Protein AF-A0A7J2PLV9-F1 (afdb_monomer)

Mean predicted aligned error: 4.88 Å

Structure (mmCIF, N/CA/C/O backbone):
data_AF-A0A7J2PLV9-F1
#
_entry.id   AF-A0A7J2PLV9-F1
#
loop_
_atom_site.group_PDB
_atom_site.id
_atom_site.type_symbol
_atom_site.label_atom_id
_atom_site.label_alt_id
_atom_site.label_comp_id
_atom_site.label_asym_id
_atom_site.label_entity_id
_atom_site.label_seq_id
_atom_site.pdbx_PDB_ins_code
_atom_site.Cartn_x
_atom_site.Cartn_y
_atom_site.Cartn_z
_atom_site.occupancy
_atom_site.B_iso_or_equiv
_atom_site.auth_seq_id
_atom_site.auth_comp_id
_atom_site.auth_asym_id
_atom_site.auth_atom_id
_atom_site.pdbx_PDB_model_num
ATOM 1 N N . TYR A 1 1 ? -9.680 14.054 6.325 1.00 92.06 1 TYR A N 1
ATOM 2 C CA . TYR A 1 1 ? -8.661 13.256 5.627 1.00 92.06 1 TYR A CA 1
ATOM 3 C C . TYR A 1 1 ? -7.397 13.275 6.456 1.00 92.06 1 TYR A C 1
ATOM 5 O O . TYR A 1 1 ? -7.116 14.303 7.064 1.00 92.06 1 TYR A O 1
AT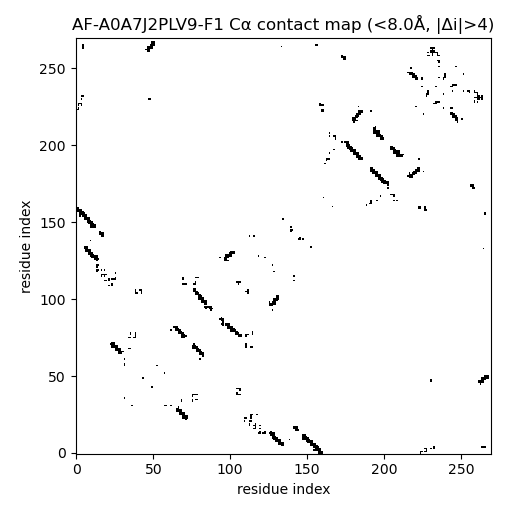OM 13 N N . LYS A 1 2 ? -6.666 12.166 6.496 1.00 95.19 2 LYS A N 1
ATOM 14 C CA . LYS A 1 2 ? -5.377 12.037 7.177 1.00 95.19 2 LYS A CA 1
ATOM 15 C C . LYS A 1 2 ? -4.451 11.169 6.331 1.00 95.19 2 LYS A C 1
ATOM 17 O O . LYS A 1 2 ? -4.942 10.297 5.622 1.00 95.19 2 LYS A O 1
ATOM 22 N N . LEU A 1 3 ? -3.148 11.428 6.397 1.00 94.56 3 LEU A N 1
ATOM 23 C CA . LEU A 1 3 ? -2.123 10.619 5.736 1.00 94.56 3 LEU A CA 1
ATOM 24 C C . LEU A 1 3 ? -2.175 9.180 6.243 1.00 94.56 3 LEU A C 1
ATOM 26 O O . LEU A 1 3 ? -2.115 8.982 7.455 1.00 94.56 3 LEU A O 1
ATOM 30 N N . VAL A 1 4 ? -2.281 8.213 5.334 1.00 93.31 4 VAL A N 1
ATOM 31 C CA . VAL A 1 4 ? -2.282 6.779 5.671 1.00 93.31 4 VAL A CA 1
ATOM 32 C C . VAL A 1 4 ? -1.294 5.957 4.853 1.00 93.31 4 VAL A C 1
ATOM 34 O O . VAL A 1 4 ? -1.138 4.772 5.125 1.00 93.31 4 VAL A O 1
ATOM 37 N N . ASP A 1 5 ? -0.639 6.565 3.866 1.00 92.81 5 ASP A N 1
ATOM 38 C CA . ASP A 1 5 ? 0.369 5.890 3.064 1.00 92.81 5 ASP A CA 1
ATOM 39 C C . ASP A 1 5 ? 1.366 6.877 2.466 1.00 92.81 5 ASP A C 1
ATOM 41 O O . ASP A 1 5 ? 1.016 7.991 2.058 1.00 92.81 5 ASP A O 1
ATOM 45 N N . GLU A 1 6 ? 2.608 6.431 2.389 1.00 93.25 6 GLU A N 1
ATOM 46 C CA . GLU A 1 6 ? 3.743 7.169 1.864 1.00 93.25 6 GLU A CA 1
ATOM 47 C C . GLU A 1 6 ? 4.492 6.275 0.880 1.00 93.25 6 GLU A C 1
ATOM 49 O O . GLU A 1 6 ? 4.648 5.073 1.084 1.00 93.25 6 GLU A O 1
ATOM 54 N N . ALA A 1 7 ? 5.007 6.885 -0.177 1.00 93.12 7 ALA A N 1
ATOM 55 C CA . ALA A 1 7 ? 5.759 6.187 -1.206 1.00 93.12 7 ALA A CA 1
ATOM 56 C C . ALA A 1 7 ? 7.097 6.882 -1.450 1.00 93.12 7 ALA A C 1
ATOM 58 O O . ALA A 1 7 ? 7.345 7.994 -0.979 1.00 93.12 7 ALA A O 1
ATOM 59 N N . VAL A 1 8 ? 7.982 6.228 -2.194 1.00 94.69 8 VAL A N 1
ATOM 60 C CA . VAL A 1 8 ? 9.275 6.790 -2.580 1.00 94.69 8 VAL A CA 1
ATOM 61 C C . VAL A 1 8 ? 9.299 7.005 -4.079 1.00 94.69 8 VAL A C 1
ATOM 63 O O . VAL A 1 8 ? 9.244 6.064 -4.870 1.00 94.69 8 VAL A O 1
ATOM 66 N N . LEU A 1 9 ? 9.434 8.267 -4.467 1.00 94.75 9 LEU A N 1
ATOM 67 C CA . LEU A 1 9 ? 9.783 8.646 -5.823 1.00 94.75 9 LEU A CA 1
ATOM 68 C C . LEU A 1 9 ? 11.283 8.428 -6.025 1.00 94.75 9 LEU A C 1
ATOM 70 O O . LEU A 1 9 ? 12.099 9.046 -5.332 1.00 94.75 9 LEU A O 1
ATOM 74 N N . TYR A 1 10 ? 11.634 7.624 -7.022 1.00 96.44 10 TYR A N 1
ATOM 75 C CA . TYR A 1 10 ? 12.998 7.489 -7.519 1.00 96.44 10 TYR A CA 1
ATOM 76 C C . TYR A 1 10 ? 13.130 8.119 -8.905 1.00 96.44 10 TYR A C 1
ATOM 78 O O . TYR A 1 10 ? 12.250 7.957 -9.747 1.00 96.44 10 TYR A O 1
ATOM 86 N N . GLN A 1 11 ? 14.259 8.782 -9.153 1.00 96.25 11 GLN A N 1
ATOM 87 C CA . GLN A 1 11 ? 14.760 9.102 -10.489 1.00 96.25 11 GLN A CA 1
ATOM 88 C C . GLN A 1 11 ? 16.248 8.749 -10.553 1.00 96.25 11 GLN A C 1
ATOM 90 O O . GLN A 1 11 ? 17.031 9.236 -9.737 1.00 96.25 11 GLN A O 1
ATOM 95 N N . PHE A 1 12 ? 16.652 7.918 -11.509 1.00 97.00 12 PHE A N 1
ATOM 96 C CA . PHE A 1 12 ? 18.027 7.419 -11.626 1.00 97.00 12 PHE A CA 1
ATOM 97 C C . PHE A 1 12 ? 18.433 7.216 -13.086 1.00 97.00 12 PHE A C 1
ATOM 99 O O . PHE A 1 12 ? 17.576 7.148 -13.969 1.00 97.00 12 PHE A O 1
ATOM 106 N N . GLU A 1 13 ? 19.740 7.162 -13.354 1.00 97.44 13 GLU A N 1
ATOM 107 C CA . GLU A 1 13 ? 20.248 6.920 -14.705 1.00 97.44 13 GLU A CA 1
ATOM 108 C C . GLU A 1 13 ? 20.039 5.464 -15.114 1.00 97.44 13 GLU A C 1
ATOM 110 O O . GLU A 1 13 ? 20.304 4.533 -14.355 1.00 97.44 13 GLU A O 1
ATOM 115 N N . ILE A 1 14 ? 19.588 5.251 -16.349 1.00 97.25 14 ILE A N 1
ATOM 116 C CA . ILE A 1 14 ? 19.335 3.904 -16.869 1.00 97.25 14 ILE A CA 1
ATOM 117 C C . ILE A 1 14 ? 20.631 3.089 -16.897 1.00 97.25 14 ILE A C 1
ATOM 119 O O . ILE A 1 14 ? 20.627 1.902 -16.576 1.00 97.25 14 ILE A O 1
ATOM 123 N N . SER A 1 15 ? 21.757 3.725 -17.226 1.00 97.12 15 SER A N 1
ATOM 124 C CA . SER A 1 15 ? 23.087 3.107 -17.249 1.00 97.12 15 SER A CA 1
ATOM 125 C C . SER A 1 15 ? 23.544 2.558 -15.896 1.00 97.12 15 SER A C 1
ATOM 127 O O . SER A 1 15 ? 24.397 1.659 -15.875 1.00 97.12 15 SER A O 1
ATOM 129 N N . ASP A 1 16 ? 22.972 3.050 -14.795 1.00 97.75 16 ASP A N 1
ATOM 130 C CA . ASP A 1 16 ? 23.308 2.611 -13.444 1.00 97.75 16 ASP A CA 1
ATOM 131 C C . ASP A 1 16 ? 22.626 1.304 -13.056 1.00 97.75 16 ASP A C 1
ATOM 133 O O . ASP A 1 16 ? 23.053 0.683 -12.089 1.00 97.75 16 ASP A O 1
ATOM 137 N N . ILE A 1 17 ? 21.630 0.823 -13.801 1.00 98.00 17 ILE A N 1
ATOM 138 C CA . ILE A 1 17 ? 21.001 -0.468 -13.504 1.00 98.00 17 ILE A CA 1
ATOM 139 C C . ILE A 1 17 ? 22.047 -1.595 -13.574 1.00 98.00 17 ILE A C 1
ATOM 141 O O . ILE A 1 17 ? 22.803 -1.727 -14.546 1.00 98.00 17 ILE A O 1
ATOM 145 N N . ILE A 1 18 ? 22.085 -2.436 -12.537 1.00 97.56 18 ILE A N 1
ATOM 146 C CA . ILE A 1 18 ? 22.902 -3.651 -12.507 1.00 97.56 18 ILE A CA 1
ATOM 147 C C . ILE A 1 18 ? 22.201 -4.718 -13.345 1.00 97.56 18 ILE A C 1
ATOM 149 O O . ILE A 1 18 ? 21.191 -5.283 -12.929 1.00 97.56 18 ILE A O 1
ATOM 153 N N . CYS A 1 19 ? 22.766 -5.033 -14.509 1.00 96.31 19 CYS A N 1
ATOM 154 C CA . CYS A 1 19 ? 22.299 -6.150 -15.321 1.00 96.31 19 CYS A CA 1
ATOM 155 C C . CYS A 1 19 ? 22.831 -7.481 -14.794 1.00 96.31 19 CYS A C 1
ATOM 157 O O . CYS A 1 19 ? 24.032 -7.636 -14.568 1.00 96.31 19 CYS A O 1
ATOM 159 N N . LYS A 1 20 ? 21.943 -8.466 -14.656 1.00 95.81 20 LYS A N 1
ATOM 160 C CA . LYS A 1 20 ? 22.290 -9.851 -14.303 1.00 95.81 20 LYS A CA 1
ATOM 161 C C . LYS A 1 20 ? 21.627 -10.796 -15.293 1.00 95.81 20 LYS A C 1
ATOM 163 O O . LYS A 1 20 ? 20.537 -10.503 -15.772 1.00 95.81 20 LYS A O 1
ATOM 168 N N . LYS A 1 21 ? 22.256 -11.929 -15.608 1.00 95.06 21 LYS A N 1
ATOM 169 C CA . LYS A 1 21 ? 21.651 -12.921 -16.507 1.00 95.06 21 LYS A CA 1
ATOM 170 C C . LYS A 1 21 ? 20.348 -13.445 -15.897 1.00 95.06 21 LYS A C 1
ATOM 172 O O . LYS A 1 21 ? 20.340 -13.867 -14.744 1.00 95.06 21 LYS A O 1
ATOM 177 N N . THR A 1 22 ? 19.281 -13.450 -16.684 1.00 96.75 22 THR A N 1
ATOM 178 C CA . THR A 1 22 ? 18.001 -14.068 -16.332 1.00 96.75 22 THR A CA 1
ATOM 179 C C . THR A 1 22 ? 17.583 -15.024 -17.447 1.00 96.75 22 THR A C 1
ATOM 181 O O . THR A 1 22 ? 18.030 -14.897 -18.587 1.00 96.75 22 THR A O 1
ATOM 184 N N . ASN A 1 23 ? 16.788 -16.033 -17.107 1.00 96.81 23 ASN A N 1
ATOM 185 C CA . ASN A 1 23 ? 16.179 -16.976 -18.051 1.00 96.81 23 ASN A CA 1
ATOM 186 C C . ASN A 1 23 ? 14.746 -16.573 -18.443 1.00 96.81 23 ASN A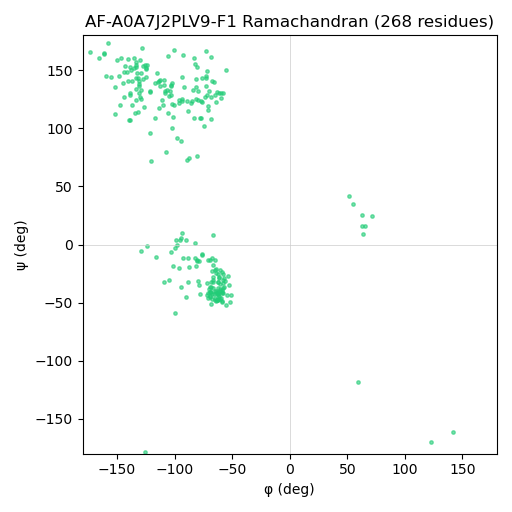 C 1
ATOM 188 O O . ASN A 1 23 ? 14.075 -17.318 -19.150 1.00 96.81 23 ASN A O 1
ATOM 192 N N . TYR A 1 24 ? 14.273 -15.424 -17.961 1.00 98.38 24 TYR A N 1
ATOM 193 C CA . TYR A 1 24 ? 12.938 -14.901 -18.233 1.00 98.38 24 TYR A CA 1
ATOM 194 C C . TYR A 1 24 ? 13.000 -13.970 -19.443 1.00 98.38 24 TYR A C 1
ATOM 196 O O . TYR A 1 24 ? 14.073 -13.483 -19.810 1.00 98.38 24 TYR A O 1
ATOM 204 N N . HIS A 1 25 ? 11.850 -13.677 -20.040 1.00 98.00 25 HIS A N 1
ATOM 205 C CA . HIS A 1 25 ? 11.769 -12.772 -21.182 1.00 98.00 25 HIS A CA 1
ATOM 206 C C . HIS A 1 25 ? 10.641 -11.752 -21.026 1.00 98.00 25 HIS A C 1
ATOM 208 O O . HIS A 1 25 ? 9.689 -11.967 -20.280 1.00 98.00 25 HIS A O 1
ATOM 214 N N . MET A 1 26 ? 10.766 -10.622 -21.726 1.00 98.50 26 MET A N 1
ATOM 215 C CA . MET A 1 26 ? 9.740 -9.581 -21.764 1.00 98.50 26 MET A CA 1
ATOM 216 C C . MET A 1 26 ? 8.952 -9.663 -23.066 1.00 98.50 26 MET A C 1
ATOM 218 O O . MET A 1 26 ? 9.537 -9.829 -24.136 1.00 98.50 26 MET A O 1
ATOM 222 N N . LYS A 1 27 ? 7.636 -9.481 -22.982 1.00 98.31 27 LYS A N 1
ATOM 223 C CA . LYS A 1 27 ? 6.738 -9.420 -24.137 1.00 98.31 27 LYS A CA 1
ATOM 224 C C . LYS A 1 27 ? 5.832 -8.201 -24.032 1.00 98.31 27 LYS A C 1
ATOM 226 O O . LYS A 1 27 ? 5.208 -7.981 -22.995 1.00 98.31 27 LYS A O 1
ATOM 231 N N . GLU A 1 28 ? 5.759 -7.420 -25.104 1.00 97.56 28 GLU A N 1
ATOM 232 C CA . GLU A 1 28 ? 4.813 -6.308 -25.210 1.00 97.56 28 GLU A CA 1
ATOM 233 C C . GLU A 1 28 ? 3.385 -6.822 -25.417 1.00 97.56 28 GLU A C 1
ATOM 235 O O . GLU A 1 28 ? 3.163 -7.811 -26.121 1.00 97.56 28 GLU A O 1
ATOM 240 N N . VAL A 1 29 ? 2.411 -6.134 -24.821 1.00 95.94 29 VAL A N 1
ATOM 241 C CA . VAL A 1 29 ? 0.985 -6.377 -25.060 1.00 95.94 29 VAL A CA 1
ATOM 242 C C . VAL A 1 29 ? 0.251 -5.073 -25.360 1.00 95.94 29 VAL A C 1
ATOM 244 O O . VAL A 1 29 ? 0.453 -4.053 -24.701 1.00 95.94 29 VAL A O 1
ATOM 247 N N . GLU A 1 30 ? -0.657 -5.112 -26.337 1.00 91.19 30 GLU A N 1
ATOM 248 C CA . GLU A 1 30 ? -1.421 -3.928 -26.761 1.00 91.19 30 GLU A CA 1
ATOM 249 C C . GLU A 1 30 ? -2.484 -3.508 -25.734 1.00 91.19 30 GLU A C 1
ATOM 251 O O . GLU A 1 30 ? -2.786 -2.325 -25.559 1.00 91.19 30 GLU A O 1
ATOM 256 N N . ARG A 1 31 ? -3.066 -4.489 -25.036 1.00 90.56 31 ARG A N 1
ATOM 257 C CA . ARG A 1 31 ? -4.176 -4.307 -24.094 1.00 90.56 31 ARG A CA 1
ATOM 258 C C . ARG A 1 31 ? -3.946 -5.094 -22.813 1.00 90.56 31 ARG A C 1
ATOM 260 O O . ARG A 1 31 ? -3.186 -6.056 -22.798 1.00 90.56 31 ARG A O 1
ATOM 267 N N . ILE A 1 32 ? -4.658 -4.701 -21.761 1.00 89.50 32 ILE A N 1
ATOM 268 C CA . ILE A 1 32 ? -4.717 -5.488 -20.528 1.00 89.50 32 ILE A CA 1
ATOM 269 C C . ILE A 1 32 ? -5.409 -6.808 -20.811 1.00 89.50 32 ILE A C 1
ATOM 271 O O . ILE A 1 32 ? -6.487 -6.838 -21.406 1.00 89.50 32 ILE A O 1
ATOM 275 N N . ASN A 1 33 ? -4.745 -7.879 -20.402 1.00 93.50 33 ASN A N 1
ATOM 276 C CA . ASN A 1 33 ? -5.173 -9.256 -20.540 1.00 93.50 33 ASN A CA 1
ATOM 277 C C . ASN A 1 33 ? -5.153 -9.943 -19.166 1.00 93.50 33 ASN A C 1
ATOM 279 O O . ASN A 1 33 ? -4.840 -9.318 -18.146 1.00 93.50 33 ASN A O 1
ATOM 283 N N . ASP A 1 34 ? -5.501 -11.224 -19.152 1.00 95.81 34 ASP A N 1
ATOM 284 C CA . ASP A 1 34 ? -5.610 -11.999 -17.919 1.00 95.81 34 ASP A CA 1
ATOM 285 C C . ASP A 1 34 ? -4.258 -12.201 -17.227 1.00 95.81 34 ASP A C 1
ATOM 287 O O . ASP A 1 34 ? -4.211 -12.231 -16.004 1.00 95.81 34 ASP A O 1
ATOM 291 N N . ASP A 1 35 ? -3.149 -12.212 -17.970 1.00 97.44 35 ASP A N 1
ATOM 292 C CA . ASP A 1 35 ? -1.803 -12.343 -17.402 1.00 97.44 35 ASP A CA 1
ATOM 293 C C . ASP A 1 35 ? -1.447 -11.171 -16.476 1.00 97.44 35 ASP A C 1
ATOM 295 O O . ASP A 1 35 ? -0.999 -11.381 -15.349 1.00 97.44 35 ASP A O 1
ATOM 299 N N . ILE A 1 36 ? -1.698 -9.925 -16.906 1.00 95.81 36 ILE A N 1
ATOM 300 C CA . ILE A 1 36 ? -1.481 -8.737 -16.058 1.00 95.81 36 ILE A CA 1
ATOM 301 C C . ILE A 1 36 ? -2.382 -8.789 -14.823 1.00 95.81 36 ILE A C 1
ATOM 303 O O . ILE A 1 36 ? -1.930 -8.484 -13.720 1.00 95.81 36 ILE A O 1
ATOM 307 N N . ARG A 1 37 ? -3.651 -9.178 -14.996 1.00 95.19 37 ARG A N 1
ATOM 308 C CA . ARG A 1 37 ? -4.615 -9.269 -13.889 1.00 95.19 37 ARG A CA 1
ATOM 309 C C . ARG A 1 37 ? -4.199 -10.323 -12.873 1.00 95.19 37 ARG A C 1
ATOM 311 O O . ARG A 1 37 ? -4.273 -10.063 -11.678 1.00 95.19 37 ARG A O 1
ATOM 318 N N . ASN A 1 38 ? -3.725 -11.470 -13.350 1.00 96.00 38 ASN A N 1
ATOM 319 C CA . ASN A 1 38 ? -3.255 -12.565 -12.518 1.00 96.00 38 ASN A CA 1
ATOM 320 C C . ASN A 1 38 ? -2.014 -12.157 -11.714 1.00 96.00 38 ASN A C 1
ATOM 322 O O . ASN A 1 38 ? -1.978 -12.341 -10.499 1.00 96.00 38 ASN A O 1
ATOM 326 N N . VAL A 1 39 ? -1.032 -11.517 -12.361 1.00 97.19 39 VAL A N 1
ATOM 327 C CA . VAL A 1 39 ? 0.147 -10.984 -11.663 1.00 97.19 39 VAL A CA 1
ATOM 328 C C . VAL A 1 39 ? -0.252 -9.921 -10.644 1.00 97.19 39 VAL A C 1
ATOM 330 O O . VAL A 1 39 ? 0.240 -9.962 -9.523 1.00 97.19 39 VAL A O 1
ATOM 333 N N . TYR A 1 40 ? -1.144 -8.988 -10.993 1.00 95.12 40 TYR A N 1
ATOM 334 C CA . TYR A 1 40 ? -1.628 -7.978 -10.050 1.00 95.12 40 TYR A CA 1
ATOM 335 C C . TYR A 1 40 ? -2.292 -8.626 -8.837 1.00 95.12 40 TYR A C 1
ATOM 337 O O . TYR A 1 40 ? -1.933 -8.303 -7.710 1.00 95.12 40 TYR A O 1
ATOM 345 N N . GLN A 1 41 ? -3.210 -9.571 -9.049 1.00 94.25 41 GLN A N 1
ATOM 346 C CA . GLN A 1 41 ? -3.905 -10.260 -7.966 1.00 94.25 41 GLN A CA 1
ATOM 347 C C . GLN A 1 41 ? -2.924 -10.981 -7.033 1.00 94.25 41 GLN A C 1
ATOM 349 O O . GLN A 1 41 ? -2.995 -10.792 -5.825 1.00 94.25 41 GLN A O 1
ATOM 354 N N . GLN A 1 42 ? -1.977 -11.748 -7.579 1.00 95.75 42 GLN A N 1
ATOM 355 C CA . GLN A 1 42 ? -0.985 -12.467 -6.773 1.00 95.75 42 GLN A CA 1
ATOM 356 C C . GLN A 1 42 ? -0.011 -11.519 -6.057 1.00 95.75 42 GLN A C 1
ATOM 358 O O . GLN A 1 42 ? 0.280 -11.696 -4.878 1.00 95.75 42 GLN A O 1
ATOM 363 N N . ALA A 1 43 ? 0.474 -10.478 -6.739 1.00 93.81 43 ALA A N 1
ATOM 364 C CA . ALA A 1 43 ? 1.398 -9.507 -6.154 1.00 93.81 43 ALA A CA 1
ATOM 365 C C . ALA A 1 43 ? 0.743 -8.655 -5.056 1.00 93.81 43 ALA A C 1
ATOM 367 O O . ALA A 1 43 ? 1.446 -8.106 -4.210 1.00 93.81 43 ALA A O 1
ATOM 368 N N . THR A 1 44 ? -0.588 -8.531 -5.074 1.00 92.19 44 THR A N 1
ATOM 369 C CA . THR A 1 44 ? -1.350 -7.710 -4.125 1.00 92.19 44 THR A CA 1
ATOM 370 C C . THR A 1 44 ? -2.057 -8.506 -3.028 1.00 92.19 44 THR A C 1
ATOM 372 O O . THR A 1 44 ? -2.565 -7.906 -2.089 1.00 92.19 44 THR A O 1
ATOM 375 N N . GLU A 1 45 ? -2.040 -9.841 -3.084 1.00 90.56 45 GLU A N 1
ATOM 376 C CA . GLU A 1 45 ? -2.806 -10.719 -2.185 1.00 90.56 45 GLU A CA 1
ATOM 377 C C . GLU A 1 45 ? -2.498 -10.504 -0.694 1.00 90.56 45 GLU A C 1
ATOM 379 O O . GLU A 1 45 ? -3.396 -10.566 0.143 1.00 90.56 45 GLU A O 1
ATOM 384 N N . ASN A 1 46 ? -1.236 -10.214 -0.365 1.00 86.19 46 ASN A N 1
ATOM 385 C CA . ASN A 1 46 ? -0.770 -10.026 1.014 1.00 86.19 46 ASN A CA 1
ATOM 386 C C . ASN A 1 46 ? -0.793 -8.562 1.481 1.00 86.19 46 ASN A C 1
ATOM 388 O O . ASN A 1 46 ? -0.200 -8.239 2.515 1.00 86.19 46 ASN A O 1
ATOM 392 N N . TYR A 1 47 ? -1.397 -7.667 0.699 1.00 88.94 47 TYR A N 1
ATOM 393 C CA . TYR A 1 47 ? -1.546 -6.269 1.070 1.00 88.94 47 TYR A CA 1
ATOM 394 C C . TYR A 1 47 ? -2.967 -5.985 1.542 1.00 88.94 47 TYR A C 1
ATOM 396 O O . TYR A 1 47 ? -3.956 -6.385 0.925 1.00 88.94 47 TYR A O 1
ATOM 404 N N . ASP A 1 48 ? -3.058 -5.228 2.626 1.00 88.12 48 ASP A N 1
ATOM 405 C CA . ASP A 1 48 ? -4.319 -4.688 3.102 1.00 88.12 48 ASP A CA 1
ATOM 406 C C . ASP A 1 48 ? -4.693 -3.434 2.296 1.00 88.12 48 ASP A C 1
ATOM 408 O O . ASP A 1 48 ? -3.831 -2.698 1.809 1.00 88.12 48 ASP A O 1
ATOM 412 N N . TYR A 1 49 ? -5.998 -3.162 2.199 1.00 86.69 49 TYR A N 1
ATOM 413 C CA . TYR A 1 49 ? -6.556 -1.957 1.565 1.00 86.69 49 TYR A CA 1
ATOM 414 C C . TYR A 1 49 ? -6.273 -1.798 0.059 1.00 86.69 49 TYR A C 1
ATOM 416 O O . TYR A 1 49 ? -6.348 -0.690 -0.473 1.00 86.69 49 TYR A O 1
ATOM 424 N N . ILE A 1 50 ? -6.035 -2.906 -0.649 1.00 88.06 50 ILE A N 1
ATOM 425 C CA . ILE A 1 50 ? -5.929 -2.921 -2.114 1.00 88.06 50 ILE A CA 1
ATOM 426 C C . ILE A 1 50 ? -7.295 -2.666 -2.761 1.00 88.06 50 ILE A C 1
ATOM 428 O O . ILE A 1 50 ? -8.304 -3.291 -2.420 1.00 88.06 50 ILE A O 1
ATOM 432 N N . GLY A 1 51 ? -7.322 -1.749 -3.728 1.00 82.44 51 GLY A N 1
ATOM 433 C CA . GLY A 1 51 ? -8.514 -1.431 -4.500 1.00 82.44 51 GLY A CA 1
ATOM 434 C C . GLY A 1 51 ? -8.933 -2.585 -5.412 1.00 82.44 51 GLY A C 1
ATOM 435 O O . GLY A 1 51 ? -8.169 -3.055 -6.251 1.00 82.44 51 GLY A O 1
ATOM 436 N N . LEU A 1 52 ? -10.193 -3.015 -5.318 1.00 84.81 52 LEU A N 1
ATOM 437 C CA . LEU A 1 52 ? -10.763 -3.929 -6.308 1.00 84.81 52 LEU A CA 1
ATOM 438 C C . LEU A 1 52 ? -11.058 -3.163 -7.603 1.00 84.81 52 LEU A C 1
ATOM 440 O O . LEU A 1 52 ? -12.049 -2.437 -7.711 1.00 84.81 52 LEU A O 1
ATOM 444 N N . ARG A 1 53 ? -10.181 -3.326 -8.597 1.00 88.94 53 ARG A N 1
ATOM 445 C CA . ARG A 1 53 ? -10.288 -2.644 -9.891 1.00 88.94 53 ARG A CA 1
ATOM 446 C C . ARG A 1 53 ? -11.443 -3.177 -10.740 1.00 88.94 53 ARG A C 1
ATOM 448 O O . ARG A 1 53 ? -11.440 -4.317 -11.199 1.00 88.94 53 ARG A O 1
ATOM 455 N N . THR A 1 54 ? -12.383 -2.295 -11.051 1.00 89.44 54 THR A N 1
ATOM 456 C CA . THR A 1 54 ? -13.385 -2.450 -12.113 1.00 89.44 54 THR A CA 1
ATOM 457 C C . THR A 1 54 ? -12.745 -2.400 -13.504 1.00 89.44 54 THR A C 1
ATOM 459 O O . THR A 1 54 ? -11.672 -1.826 -13.699 1.00 89.44 54 THR A O 1
ATOM 462 N N . GLU A 1 55 ? -13.450 -2.897 -14.525 1.00 89.31 55 GLU A N 1
ATOM 463 C CA . GLU A 1 55 ? -13.029 -2.773 -15.933 1.00 89.31 55 GLU A CA 1
ATOM 464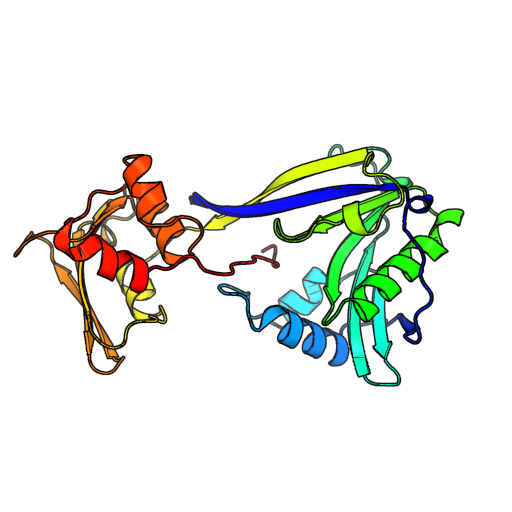 C C . GLU A 1 55 ? -12.729 -1.331 -16.358 1.00 89.31 55 GLU A C 1
ATOM 466 O O . GLU A 1 55 ? -11.841 -1.073 -17.171 1.00 89.31 55 GLU A O 1
ATOM 471 N N . MET A 1 56 ? -13.468 -0.364 -15.815 1.00 87.69 56 MET A N 1
ATOM 472 C CA . MET A 1 56 ? -13.235 1.044 -16.110 1.00 87.69 56 MET A CA 1
ATOM 473 C C . MET A 1 56 ? -11.910 1.531 -15.512 1.00 87.69 56 MET A C 1
ATOM 475 O O . MET A 1 56 ? -11.177 2.249 -16.193 1.00 87.69 56 MET A O 1
ATOM 479 N N . GLN A 1 57 ? -11.575 1.127 -14.284 1.00 87.69 57 GLN A N 1
ATOM 480 C CA . GLN A 1 57 ? -10.279 1.436 -13.669 1.00 87.69 57 GLN A CA 1
ATOM 481 C C . GLN A 1 57 ? -9.139 0.791 -14.474 1.00 87.69 57 GLN A C 1
ATOM 483 O O . GLN A 1 57 ? -8.234 1.504 -14.913 1.00 87.69 57 GLN A O 1
ATOM 488 N N . TRP A 1 58 ? -9.254 -0.493 -14.834 1.00 89.06 58 TRP A N 1
ATOM 489 C CA . TRP A 1 58 ? -8.310 -1.164 -15.743 1.00 89.06 58 TRP A CA 1
ATOM 490 C C . TRP A 1 58 ? -8.177 -0.492 -17.115 1.00 89.06 58 TRP A C 1
ATOM 492 O O . TRP A 1 58 ? -7.132 -0.557 -17.748 1.00 89.06 58 TRP A O 1
ATOM 502 N N . LYS A 1 59 ? -9.204 0.184 -17.629 1.00 86.25 59 LYS A N 1
ATOM 503 C CA . LYS A 1 59 ? -9.061 0.958 -18.873 1.00 86.25 59 LYS A CA 1
ATOM 504 C C . LYS A 1 59 ? -8.358 2.294 -18.634 1.00 86.25 59 LYS A C 1
ATOM 506 O O . LYS A 1 59 ? -7.503 2.685 -19.428 1.00 86.25 59 LYS A O 1
ATOM 511 N N . ARG A 1 60 ? -8.695 3.006 -17.553 1.00 82.75 60 ARG A N 1
ATOM 512 C CA . ARG A 1 60 ? -8.171 4.353 -17.254 1.00 82.75 60 ARG A CA 1
ATOM 513 C C . ARG A 1 60 ? -6.689 4.346 -16.884 1.00 82.75 60 ARG A C 1
ATOM 515 O O . ARG A 1 60 ? -5.949 5.165 -17.426 1.00 82.75 60 ARG A O 1
ATOM 522 N N . HIS A 1 61 ? -6.242 3.416 -16.040 1.00 77.44 61 HIS A N 1
ATOM 523 C CA . HIS A 1 61 ? -4.837 3.340 -15.608 1.00 77.44 61 HIS A CA 1
ATOM 524 C C . HIS A 1 61 ? -3.868 3.079 -16.772 1.00 77.44 61 HIS A C 1
ATOM 526 O O . HIS A 1 61 ? -2.706 3.482 -16.734 1.00 77.44 61 HIS A O 1
ATOM 532 N N . TYR A 1 62 ? -4.357 2.460 -17.848 1.00 81.25 62 TYR A N 1
ATOM 533 C CA . TYR A 1 62 ? -3.515 1.856 -18.873 1.00 81.25 62 TYR A CA 1
ATOM 534 C C . TYR A 1 62 ? -3.659 2.513 -20.243 1.00 81.25 62 TYR A C 1
ATOM 536 O O . TYR A 1 62 ? -2.854 2.244 -21.137 1.00 81.25 62 TYR A O 1
ATOM 544 N N . LYS A 1 63 ? -4.646 3.389 -20.439 1.00 82.75 63 LYS A N 1
ATOM 545 C CA . LYS A 1 63 ? -4.829 4.113 -21.700 1.00 82.75 63 LYS A CA 1
ATOM 546 C C . LYS A 1 63 ? -3.564 4.915 -22.044 1.00 82.75 63 LYS A C 1
ATOM 548 O O . LYS A 1 63 ? -3.064 5.660 -21.210 1.00 82.75 63 LYS A O 1
ATOM 553 N N . ASN A 1 64 ? -3.082 4.781 -23.282 1.00 85.88 64 ASN A N 1
ATOM 554 C CA . ASN A 1 64 ? -1.925 5.501 -23.844 1.00 85.88 64 ASN A CA 1
ATOM 555 C C . ASN A 1 64 ? -0.542 5.204 -23.219 1.00 85.88 64 ASN A C 1
ATOM 557 O O . ASN A 1 64 ? 0.397 5.957 -23.465 1.00 85.88 64 ASN A O 1
ATOM 561 N N . ASN A 1 65 ? -0.395 4.120 -22.453 1.00 92.00 65 ASN A N 1
ATOM 562 C CA . ASN A 1 65 ? 0.915 3.658 -21.963 1.00 92.00 65 ASN A CA 1
ATOM 563 C C . ASN A 1 65 ? 1.438 2.483 -22.815 1.00 92.00 65 ASN A C 1
ATOM 565 O O . ASN A 1 65 ? 0.660 1.852 -23.529 1.00 92.00 65 ASN A O 1
ATOM 569 N N . TYR A 1 66 ? 2.703 2.109 -22.672 1.00 95.31 66 TYR A N 1
ATOM 570 C CA . TYR A 1 66 ? 3.240 0.829 -23.147 1.00 95.31 66 TYR A CA 1
ATOM 571 C C . TYR A 1 66 ? 3.174 -0.196 -22.012 1.00 95.31 66 TYR A C 1
ATOM 573 O O . TYR A 1 66 ? 3.324 0.186 -20.849 1.00 95.31 66 TYR A O 1
ATOM 581 N N . LYS A 1 67 ? 2.902 -1.470 -22.317 1.00 96.38 67 LYS A N 1
ATOM 582 C CA . LYS A 1 67 ? 2.810 -2.536 -21.305 1.00 96.38 67 LYS A CA 1
ATOM 583 C C . LYS A 1 67 ? 3.669 -3.713 -21.711 1.00 96.38 67 LYS A C 1
ATOM 585 O O . LYS A 1 67 ? 3.560 -4.199 -22.833 1.00 96.38 67 LYS A O 1
ATOM 590 N N . PHE A 1 68 ? 4.451 -4.202 -20.764 1.00 98.25 68 PHE A N 1
ATOM 591 C CA . PHE A 1 68 ? 5.308 -5.355 -20.967 1.00 98.25 68 PHE A CA 1
ATOM 592 C C . PHE A 1 68 ? 5.115 -6.332 -19.822 1.00 98.25 68 PHE A C 1
ATOM 594 O O . PHE A 1 68 ? 5.071 -5.927 -18.662 1.00 98.25 68 PHE A O 1
ATOM 601 N N . ILE A 1 69 ? 5.021 -7.611 -20.155 1.00 98.62 69 ILE A N 1
ATOM 602 C CA . ILE A 1 69 ? 4.879 -8.702 -19.194 1.00 98.62 69 ILE A CA 1
ATOM 603 C C . ILE A 1 69 ? 6.185 -9.489 -19.182 1.00 98.62 69 ILE A C 1
ATOM 605 O O . ILE A 1 69 ? 6.778 -9.739 -20.233 1.00 98.62 69 ILE A O 1
ATOM 609 N N . CYS A 1 70 ? 6.630 -9.846 -17.986 1.00 98.75 70 CYS A N 1
ATOM 610 C CA . CYS A 1 70 ? 7.770 -10.701 -17.732 1.00 98.75 70 CYS A CA 1
ATOM 611 C C . CYS A 1 70 ? 7.300 -12.148 -17.580 1.00 98.75 70 CYS A C 1
ATOM 613 O O . CYS A 1 70 ? 6.468 -12.431 -16.717 1.00 98.75 70 CYS A O 1
ATOM 615 N N . TYR A 1 71 ? 7.851 -13.046 -18.394 1.00 98.62 71 TYR A N 1
ATOM 616 C CA . TYR A 1 71 ? 7.496 -14.459 -18.412 1.00 98.62 71 TYR A CA 1
ATOM 617 C C . TYR A 1 71 ? 8.662 -15.365 -18.022 1.00 98.62 71 TYR A C 1
ATOM 619 O O . TYR A 1 71 ? 9.788 -15.196 -18.502 1.00 98.62 71 TYR A O 1
ATOM 627 N N . ASN A 1 72 ? 8.353 -16.382 -17.222 1.00 98.25 72 ASN A N 1
ATOM 628 C CA . ASN A 1 72 ? 9.177 -17.559 -16.981 1.00 98.25 72 ASN A CA 1
ATOM 629 C C . ASN A 1 72 ? 8.620 -18.734 -17.797 1.00 98.25 72 ASN A C 1
ATOM 631 O O . ASN A 1 72 ? 7.608 -19.334 -17.430 1.00 98.25 72 ASN A O 1
ATOM 635 N N . GLY A 1 73 ? 9.229 -19.032 -18.948 1.00 97.12 73 GLY A N 1
ATOM 636 C CA . GLY A 1 73 ? 8.567 -19.879 -19.946 1.00 97.12 73 GLY A CA 1
ATOM 637 C C . GLY A 1 73 ? 7.256 -19.222 -20.384 1.00 97.12 73 GLY A C 1
ATOM 638 O O . GLY A 1 73 ? 7.292 -18.097 -20.864 1.00 97.12 73 GLY A O 1
ATOM 639 N N . ASP A 1 74 ? 6.119 -19.875 -20.152 1.00 96.69 74 ASP A N 1
ATOM 640 C CA . ASP A 1 74 ? 4.789 -19.325 -20.457 1.00 96.69 74 ASP A CA 1
ATOM 641 C C . ASP A 1 74 ? 4.081 -18.703 -19.237 1.00 96.69 74 ASP A C 1
ATOM 643 O O . ASP A 1 74 ? 2.965 -18.205 -19.357 1.00 96.69 74 ASP A O 1
ATOM 647 N N . GLN A 1 75 ? 4.704 -18.719 -18.051 1.00 98.06 75 GLN A N 1
ATOM 648 C CA . GLN A 1 75 ? 4.089 -18.211 -16.820 1.00 98.06 75 GLN A CA 1
ATOM 649 C C . GLN A 1 75 ? 4.369 -16.714 -16.627 1.00 98.06 75 GLN A C 1
ATOM 651 O O . GLN A 1 75 ? 5.543 -16.332 -16.593 1.00 98.06 75 GLN A O 1
ATOM 656 N N . PRO A 1 76 ? 3.344 -15.851 -16.488 1.00 98.44 76 PRO A N 1
ATOM 657 C CA . PRO A 1 76 ? 3.544 -14.432 -16.219 1.00 98.44 76 PRO A CA 1
ATOM 658 C C . PRO A 1 76 ? 3.925 -14.218 -14.749 1.00 98.44 76 PRO A C 1
ATOM 660 O O . PRO A 1 76 ? 3.187 -14.590 -13.842 1.00 98.44 76 PRO A O 1
ATOM 663 N N . GLU A 1 77 ? 5.073 -13.588 -14.503 1.00 98.62 77 GLU A N 1
ATOM 664 C CA . GLU A 1 77 ? 5.619 -13.404 -13.147 1.00 98.62 77 GLU A CA 1
ATOM 665 C C . GLU A 1 77 ? 5.898 -11.938 -12.788 1.00 98.62 77 GLU A C 1
ATOM 667 O O . GLU A 1 77 ? 6.334 -11.619 -11.680 1.00 98.62 77 GLU A O 1
ATOM 672 N N . GLY A 1 78 ? 5.645 -11.016 -13.710 1.00 98.56 78 GLY A N 1
ATOM 673 C CA . GLY A 1 78 ? 5.782 -9.587 -13.472 1.00 98.56 78 GLY A CA 1
ATOM 674 C C . GLY A 1 78 ? 5.276 -8.777 -14.650 1.00 98.56 78 GLY A C 1
ATOM 675 O O . GLY A 1 78 ? 5.102 -9.301 -15.747 1.00 98.56 78 GLY A O 1
ATOM 676 N N . TYR A 1 79 ? 5.069 -7.486 -14.452 1.00 98.31 79 TYR A N 1
ATOM 677 C CA . TYR A 1 79 ? 4.811 -6.565 -15.548 1.00 98.31 79 TYR A CA 1
ATOM 678 C C . TYR A 1 79 ? 5.325 -5.170 -15.215 1.00 98.31 79 TYR A C 1
ATOM 680 O O . TYR A 1 79 ? 5.491 -4.798 -14.053 1.00 98.31 79 TYR A O 1
ATOM 688 N N . VAL A 1 80 ? 5.541 -4.381 -16.262 1.00 97.81 80 VAL A N 1
ATOM 689 C CA . VAL A 1 80 ? 5.900 -2.971 -16.162 1.00 97.81 80 VAL A CA 1
ATOM 690 C C . VAL A 1 80 ? 5.118 -2.165 -17.184 1.00 97.81 80 VAL A C 1
ATOM 692 O O . VAL A 1 80 ? 4.889 -2.590 -18.322 1.00 97.81 80 VAL A O 1
ATOM 695 N N . ILE A 1 81 ? 4.698 -0.982 -16.762 1.00 95.81 81 ILE A N 1
ATOM 696 C CA . ILE A 1 81 ? 3.883 -0.073 -17.554 1.00 95.81 81 ILE A CA 1
ATOM 697 C C . ILE A 1 81 ? 4.591 1.244 -17.575 1.00 95.81 81 ILE A C 1
ATOM 699 O O . ILE A 1 81 ? 4.801 1.866 -16.536 1.00 95.81 81 ILE A O 1
ATOM 703 N N . ILE A 1 82 ? 4.952 1.659 -18.776 1.00 95.81 82 ILE A N 1
ATOM 704 C CA . ILE A 1 82 ? 5.770 2.839 -18.968 1.00 95.81 82 ILE A CA 1
ATOM 705 C C . ILE A 1 82 ? 5.100 3.804 -19.922 1.00 95.81 82 ILE A C 1
ATOM 707 O O . ILE A 1 82 ? 4.317 3.419 -20.792 1.00 95.81 82 ILE A O 1
ATOM 711 N N . TYR A 1 83 ? 5.433 5.076 -19.788 1.00 93.62 83 TYR A N 1
ATOM 712 C CA . TYR A 1 83 ? 5.114 6.061 -20.803 1.00 93.62 83 TYR A CA 1
ATOM 713 C C . TYR A 1 83 ? 6.262 7.042 -20.979 1.00 93.62 83 TYR A C 1
ATOM 715 O O . TYR A 1 83 ? 7.121 7.217 -20.112 1.00 93.62 83 TYR A O 1
ATOM 723 N N . PHE A 1 84 ? 6.251 7.687 -22.140 1.00 91.19 84 PHE A N 1
ATOM 724 C CA . PHE A 1 84 ? 7.198 8.730 -22.485 1.00 91.19 84 PHE A CA 1
ATOM 725 C C . PHE A 1 84 ? 6.470 10.073 -22.400 1.00 91.19 84 PHE A C 1
ATOM 727 O O . PHE A 1 84 ? 5.535 10.311 -23.173 1.00 91.19 84 PHE A O 1
ATOM 734 N N . PRO A 1 85 ? 6.842 10.939 -21.452 1.00 86.31 85 PRO A N 1
ATOM 735 C CA . PRO A 1 85 ? 6.213 12.241 -21.300 1.00 86.31 85 PRO A CA 1
ATOM 736 C C . PRO A 1 85 ? 6.516 13.126 -22.520 1.00 86.31 85 PRO A C 1
ATOM 738 O O . PRO A 1 85 ? 7.623 13.116 -23.060 1.00 86.31 85 PRO A O 1
ATOM 741 N N . LYS A 1 86 ? 5.504 13.877 -22.974 1.00 77.38 86 LYS A N 1
ATOM 742 C CA . LYS A 1 86 ? 5.575 14.718 -24.186 1.00 77.38 86 LYS A CA 1
ATOM 743 C C . LYS A 1 86 ? 5.912 16.186 -23.903 1.00 77.38 86 LYS A C 1
ATOM 745 O O . LYS A 1 86 ? 6.382 16.877 -24.801 1.00 77.38 86 LYS A O 1
ATOM 750 N N . ASP A 1 87 ? 5.695 16.649 -22.676 1.00 72.06 87 ASP A N 1
ATOM 751 C CA . ASP A 1 87 ? 5.877 18.045 -22.271 1.00 72.06 87 ASP A CA 1
ATOM 752 C C . ASP A 1 87 ? 6.718 18.144 -20.994 1.00 72.06 87 ASP A C 1
ATOM 754 O O . ASP A 1 87 ? 6.808 17.173 -20.246 1.00 72.06 87 ASP A O 1
ATOM 758 N N . ASN A 1 88 ? 7.326 19.303 -20.753 1.00 57.69 88 ASN A N 1
ATOM 759 C CA . ASN A 1 88 ? 8.094 19.624 -19.556 1.00 57.69 88 ASN A CA 1
ATOM 760 C C . ASN A 1 88 ? 7.145 20.167 -18.474 1.00 57.69 88 ASN A C 1
ATOM 762 O O . ASN A 1 88 ? 7.102 21.364 -18.211 1.00 57.69 88 ASN A O 1
ATOM 766 N N . GLY A 1 89 ? 6.357 19.290 -17.851 1.00 57.19 89 GLY A N 1
ATOM 767 C CA . GLY A 1 89 ? 5.657 19.636 -16.612 1.00 57.19 89 GLY A CA 1
ATOM 768 C C . GLY A 1 89 ? 6.652 19.833 -15.459 1.00 57.19 89 GLY A C 1
ATOM 769 O O . GLY A 1 89 ? 7.608 19.074 -15.329 1.00 57.19 89 GLY A O 1
ATOM 770 N N . ASN A 1 90 ? 6.410 20.830 -14.606 1.00 55.31 90 ASN A N 1
ATOM 771 C CA . ASN A 1 90 ? 7.352 21.369 -13.607 1.00 55.31 90 ASN A CA 1
ATOM 772 C C . ASN A 1 90 ? 7.756 20.442 -12.434 1.00 55.31 90 ASN A C 1
ATOM 774 O O . ASN A 1 90 ? 8.392 20.910 -11.494 1.00 55.31 90 ASN A O 1
ATOM 778 N N . TRP A 1 91 ? 7.395 19.155 -12.430 1.00 68.44 91 TRP A N 1
ATOM 779 C CA . TRP A 1 91 ? 7.550 18.301 -11.237 1.00 68.44 91 TRP A CA 1
ATOM 780 C C . TRP A 1 91 ? 8.766 17.367 -11.268 1.00 68.44 91 TRP A C 1
ATOM 782 O O . TRP A 1 91 ? 9.195 16.894 -10.215 1.00 68.44 91 TRP A O 1
ATOM 792 N N . LEU A 1 92 ? 9.338 17.111 -12.450 1.00 73.38 92 LEU A N 1
ATOM 793 C CA . LEU A 1 92 ? 10.514 16.257 -12.613 1.00 73.38 92 LEU A CA 1
ATOM 794 C C . LEU A 1 92 ? 11.481 16.870 -13.632 1.00 73.38 92 LEU A C 1
ATOM 796 O O . LEU A 1 92 ? 11.091 17.225 -14.744 1.00 73.38 92 LEU A O 1
ATOM 800 N N . GLU A 1 93 ? 12.754 16.968 -13.267 1.00 79.50 93 GLU A N 1
ATOM 801 C CA . GLU A 1 93 ? 13.803 17.456 -14.162 1.00 79.50 93 GLU A CA 1
ATOM 802 C C . GLU A 1 93 ? 14.122 16.433 -15.264 1.00 79.50 93 GLU A C 1
ATOM 804 O O . GLU A 1 93 ? 14.066 15.226 -15.032 1.00 79.50 93 GLU A O 1
ATOM 809 N N . ASP A 1 94 ? 14.535 16.894 -16.448 1.00 86.31 94 ASP A N 1
ATOM 810 C CA . ASP A 1 94 ? 14.876 16.053 -17.614 1.00 86.31 94 ASP A CA 1
ATOM 811 C C . ASP A 1 94 ? 13.765 15.088 -18.053 1.00 86.31 94 ASP A C 1
ATOM 813 O O . ASP A 1 94 ? 14.011 13.979 -18.539 1.00 86.31 94 ASP A O 1
ATOM 817 N N . LEU A 1 95 ? 12.513 15.521 -17.916 1.00 84.81 95 LEU A N 1
ATOM 818 C CA . LEU A 1 95 ? 11.335 14.696 -18.153 1.00 84.81 95 LEU A CA 1
ATOM 819 C C . LEU A 1 95 ? 11.336 14.045 -19.554 1.00 84.81 95 LEU A C 1
ATOM 821 O O . LEU A 1 95 ? 11.133 12.840 -19.664 1.00 84.81 95 LEU A O 1
ATOM 825 N N . ARG A 1 96 ? 11.693 14.776 -20.623 1.00 87.69 96 ARG A N 1
ATOM 826 C CA . ARG A 1 96 ? 11.807 14.221 -21.995 1.00 87.69 96 ARG A CA 1
ATOM 827 C C . ARG A 1 96 ? 12.859 13.115 -22.147 1.00 87.69 96 ARG A C 1
ATOM 829 O O . ARG A 1 96 ? 12.720 12.262 -23.022 1.00 87.69 96 ARG A O 1
ATOM 836 N N . GLN A 1 97 ? 13.903 13.128 -21.319 1.00 91.19 97 GLN A N 1
ATOM 837 C CA . GLN A 1 97 ? 14.944 12.096 -21.294 1.00 91.19 97 GLN A CA 1
ATOM 838 C C . GLN A 1 97 ? 14.610 10.954 -20.326 1.00 91.19 97 GLN A C 1
ATOM 840 O O . GLN A 1 97 ? 15.424 10.044 -20.162 1.00 91.19 97 GLN A O 1
ATOM 845 N N . THR A 1 98 ? 13.428 10.986 -19.705 1.00 94.06 98 THR A N 1
ATOM 846 C CA . THR A 1 98 ? 13.011 10.047 -18.668 1.00 94.06 98 THR A CA 1
ATOM 847 C C . THR A 1 98 ? 11.935 9.091 -19.187 1.00 94.06 98 THR A C 1
ATOM 849 O O . THR A 1 98 ? 10.950 9.507 -19.796 1.00 94.06 98 THR A O 1
ATOM 852 N N . ILE A 1 99 ? 12.112 7.797 -18.930 1.00 95.81 99 ILE A N 1
ATOM 853 C CA . ILE A 1 99 ? 11.045 6.795 -19.006 1.00 95.81 99 ILE A CA 1
ATOM 854 C C . ILE A 1 99 ? 10.307 6.813 -17.666 1.00 95.81 99 ILE A C 1
ATOM 856 O O . ILE A 1 99 ? 10.934 6.619 -16.624 1.00 95.81 99 ILE A O 1
ATOM 860 N N . ILE A 1 100 ? 8.991 7.038 -17.678 1.00 95.00 100 ILE A N 1
ATOM 861 C CA . ILE A 1 100 ? 8.193 7.017 -16.448 1.00 95.00 100 ILE A CA 1
ATOM 862 C C . ILE A 1 100 ? 7.550 5.649 -16.282 1.00 95.00 100 ILE A C 1
ATOM 864 O O . ILE A 1 100 ? 6.777 5.225 -17.140 1.00 95.00 100 ILE A O 1
ATOM 868 N N . ILE A 1 101 ? 7.840 4.988 -15.166 1.00 95.94 101 ILE A N 1
ATOM 869 C CA . ILE A 1 101 ? 7.125 3.804 -14.702 1.00 95.94 101 ILE A CA 1
ATOM 870 C C . ILE A 1 101 ? 5.816 4.286 -14.078 1.00 95.94 101 ILE A C 1
ATOM 872 O O . ILE A 1 101 ? 5.809 4.901 -13.015 1.00 95.94 101 ILE A O 1
ATOM 876 N N . ARG A 1 102 ? 4.711 4.021 -14.776 1.00 92.88 102 ARG A N 1
ATOM 877 C CA . ARG A 1 102 ? 3.347 4.257 -14.289 1.00 92.88 102 ARG A CA 1
ATOM 878 C C . ARG A 1 102 ? 2.989 3.253 -13.200 1.00 92.88 102 ARG A C 1
ATOM 880 O O . ARG A 1 102 ? 2.369 3.620 -12.218 1.00 92.88 102 ARG A O 1
ATOM 887 N N . GLU A 1 103 ? 3.340 1.991 -13.424 1.00 93.62 103 GLU A N 1
ATOM 888 C CA . GLU A 1 103 ? 3.063 0.880 -12.521 1.00 93.62 103 GLU A CA 1
ATOM 889 C C . GLU A 1 103 ? 4.028 -0.264 -12.833 1.00 93.62 103 GLU A C 1
ATOM 891 O O . GLU A 1 103 ? 4.385 -0.493 -13.993 1.00 93.62 103 GLU A O 1
ATOM 896 N N . THR A 1 104 ? 4.441 -0.992 -11.804 1.00 95.81 104 THR A N 1
ATOM 897 C CA . THR A 1 104 ? 5.233 -2.209 -11.948 1.00 95.81 104 THR A CA 1
ATOM 898 C C . THR A 1 104 ? 4.950 -3.136 -10.780 1.00 95.81 104 THR A C 1
ATOM 900 O O . THR A 1 104 ? 4.930 -2.689 -9.638 1.00 95.81 104 THR A O 1
ATOM 903 N N . LEU A 1 105 ? 4.762 -4.421 -11.065 1.00 96.12 105 LEU A N 1
ATOM 904 C CA . LEU A 1 105 ? 4.617 -5.472 -10.057 1.00 96.12 105 LEU A CA 1
ATOM 905 C C . LEU A 1 105 ? 5.404 -6.706 -10.492 1.00 96.12 105 LEU A C 1
ATOM 907 O O . LEU A 1 105 ? 5.585 -6.961 -11.684 1.00 96.12 105 LEU A O 1
ATOM 911 N N . TRP A 1 106 ? 5.886 -7.470 -9.521 1.00 96.69 106 TRP A N 1
ATOM 912 C CA . TRP A 1 106 ? 6.649 -8.696 -9.735 1.00 96.69 106 TRP A CA 1
ATOM 913 C C . TRP A 1 106 ? 6.374 -9.676 -8.598 1.00 96.69 106 TRP A C 1
ATOM 915 O O . TRP A 1 106 ? 6.226 -9.274 -7.448 1.00 96.69 106 TRP A O 1
ATOM 925 N N . LEU A 1 107 ? 6.341 -10.967 -8.919 1.00 97.25 107 LEU A N 1
ATOM 926 C CA . LEU A 1 107 ? 6.095 -12.034 -7.946 1.00 97.25 107 LEU A CA 1
ATOM 927 C C . LEU A 1 107 ? 7.381 -12.512 -7.262 1.00 97.25 107 LEU A C 1
ATOM 929 O O . LEU A 1 107 ? 7.338 -13.128 -6.203 1.00 97.25 107 LEU A O 1
ATOM 933 N N . ASN A 1 108 ? 8.543 -12.237 -7.859 1.00 96.38 108 ASN A N 1
ATOM 934 C CA . ASN A 1 108 ? 9.839 -12.632 -7.316 1.00 96.38 108 ASN A CA 1
ATOM 935 C C . ASN A 1 108 ? 10.993 -11.775 -7.856 1.00 96.38 108 ASN A C 1
ATOM 937 O O . ASN A 1 108 ? 10.851 -10.962 -8.774 1.00 96.38 108 ASN A O 1
ATOM 941 N N . HIS A 1 109 ? 12.177 -12.000 -7.282 1.00 95.38 109 HIS A N 1
ATOM 942 C CA . HIS A 1 109 ? 13.400 -11.287 -7.637 1.00 95.38 109 HIS A CA 1
ATOM 943 C C . HIS A 1 109 ? 13.835 -11.502 -9.101 1.00 95.38 109 HIS A C 1
ATOM 945 O O . HIS A 1 109 ? 14.390 -10.583 -9.702 1.00 95.38 109 HIS A O 1
ATOM 951 N N . MET A 1 110 ? 13.589 -12.673 -9.704 1.00 97.62 110 MET A N 1
ATOM 952 C CA . MET A 1 110 ? 13.972 -12.938 -11.100 1.00 97.62 110 MET A CA 1
ATOM 953 C C . MET A 1 110 ? 13.132 -12.122 -12.086 1.00 97.62 110 MET A C 1
ATOM 955 O O . MET A 1 110 ? 13.688 -11.532 -13.018 1.00 97.62 110 MET A O 1
ATOM 959 N N . ALA A 1 111 ? 11.824 -12.005 -11.840 1.00 98.25 111 ALA A N 1
ATOM 960 C CA . ALA A 1 111 ? 10.945 -11.129 -12.607 1.00 98.25 111 ALA A CA 1
ATOM 961 C C . ALA A 1 111 ? 11.360 -9.656 -12.465 1.00 98.25 111 ALA A C 1
ATOM 963 O O . ALA A 1 111 ? 11.562 -8.973 -13.472 1.00 98.25 111 ALA A O 1
ATOM 964 N N . LYS A 1 112 ? 11.606 -9.188 -11.232 1.00 97.62 112 LYS A N 1
ATOM 965 C CA . LYS A 1 112 ? 12.116 -7.831 -10.968 1.00 97.62 112 LYS A CA 1
ATOM 966 C C . LYS A 1 112 ? 13.415 -7.552 -11.725 1.00 97.62 112 LYS A C 1
ATOM 968 O O . LYS A 1 112 ? 13.510 -6.573 -12.458 1.00 97.62 112 LYS A O 1
ATOM 973 N N . GLN A 1 113 ? 14.410 -8.431 -11.601 1.00 98.06 113 GLN A N 1
ATOM 974 C CA . GLN A 1 113 ? 15.693 -8.281 -12.287 1.00 98.06 113 GLN A CA 1
ATOM 975 C C . GLN A 1 113 ? 15.528 -8.254 -13.813 1.00 98.06 113 GLN A C 1
ATOM 977 O O . GLN A 1 113 ? 16.203 -7.477 -14.484 1.00 98.06 113 GLN A O 1
ATOM 982 N N . THR A 1 114 ? 14.622 -9.060 -14.367 1.00 98.56 114 THR A N 1
ATOM 983 C CA . THR A 1 114 ? 14.345 -9.091 -15.812 1.00 98.56 114 THR A CA 1
ATOM 984 C C . THR A 1 114 ? 13.677 -7.804 -16.291 1.00 98.56 114 THR A C 1
ATOM 986 O O . THR A 1 114 ? 14.081 -7.263 -17.320 1.00 98.56 114 THR A O 1
ATOM 989 N N . ILE A 1 115 ? 12.731 -7.258 -15.521 1.00 98.56 115 ILE A N 1
ATOM 990 C CA . ILE A 1 115 ? 12.132 -5.942 -15.786 1.00 98.56 115 ILE A CA 1
ATOM 991 C C . ILE A 1 115 ? 13.218 -4.857 -15.779 1.00 98.56 115 ILE A C 1
ATOM 993 O O . ILE A 1 115 ? 13.293 -4.057 -16.708 1.00 98.56 115 ILE A O 1
ATOM 997 N N . PHE A 1 116 ? 14.113 -4.851 -14.790 1.00 98.12 116 PHE A N 1
ATOM 998 C CA . PHE A 1 116 ? 15.210 -3.880 -14.725 1.00 98.12 116 PHE A CA 1
ATOM 999 C C . PHE A 1 116 ? 16.214 -4.041 -15.879 1.00 98.12 116 PHE A C 1
ATOM 1001 O O . PHE A 1 116 ? 16.620 -3.041 -16.468 1.00 98.12 116 PHE A O 1
ATOM 1008 N N . ASN A 1 117 ? 16.559 -5.271 -16.277 1.00 98.38 117 ASN A N 1
ATOM 1009 C CA . ASN A 1 117 ? 17.377 -5.527 -17.470 1.00 98.38 117 ASN A CA 1
ATOM 1010 C C . ASN A 1 117 ? 16.723 -4.962 -18.743 1.00 98.38 117 ASN A C 1
ATOM 1012 O O . ASN A 1 117 ? 17.400 -4.395 -19.599 1.00 98.38 117 ASN A O 1
ATOM 1016 N N . PHE A 1 118 ? 15.403 -5.109 -18.866 1.00 98.31 118 PHE A N 1
ATOM 1017 C CA . PHE A 1 118 ? 14.635 -4.557 -19.976 1.00 98.31 118 PHE A CA 1
ATOM 1018 C C . PHE A 1 118 ? 14.631 -3.028 -19.973 1.00 98.31 118 PHE A C 1
ATOM 1020 O O . PHE A 1 118 ? 14.842 -2.405 -21.009 1.00 98.31 118 PHE A O 1
ATOM 1027 N N . LEU A 1 119 ? 14.471 -2.389 -18.815 1.00 97.88 119 LEU A N 1
ATOM 1028 C CA . LEU A 1 119 ? 14.603 -0.933 -18.724 1.00 97.88 119 LEU A CA 1
ATOM 1029 C C . LEU A 1 119 ? 16.026 -0.490 -19.106 1.00 97.88 119 LEU A C 1
ATOM 1031 O O . LEU A 1 119 ? 16.191 0.459 -19.873 1.00 97.88 119 LEU A O 1
ATOM 1035 N N . TRP A 1 120 ? 17.050 -1.231 -18.670 1.00 98.06 120 TRP A N 1
ATOM 1036 C CA . TRP A 1 120 ? 18.445 -0.983 -19.039 1.00 98.06 120 TRP A CA 1
ATOM 1037 C C . TRP A 1 120 ? 18.708 -1.082 -20.550 1.00 98.06 120 TRP A C 1
ATOM 1039 O O . TRP A 1 120 ? 19.517 -0.322 -21.092 1.00 98.06 120 TRP A O 1
ATOM 1049 N N . SER A 1 121 ? 18.010 -1.964 -21.274 1.00 96.75 121 SER A N 1
ATOM 1050 C CA . SER A 1 121 ? 18.187 -2.089 -22.728 1.00 96.75 121 SER A CA 1
ATOM 1051 C C . SER A 1 121 ? 17.752 -0.837 -23.502 1.00 96.75 121 SER A C 1
ATOM 1053 O O . SER A 1 121 ? 18.124 -0.692 -24.661 1.00 96.75 121 SER A O 1
ATOM 1055 N N . HIS A 1 122 ? 17.025 0.090 -22.868 1.00 95.25 122 HIS A N 1
ATOM 1056 C CA . HIS A 1 122 ? 16.576 1.356 -23.460 1.00 95.25 122 HIS A CA 1
ATOM 1057 C C . HIS A 1 122 ? 17.520 2.541 -23.185 1.00 95.25 122 HIS A C 1
ATOM 1059 O O . HIS A 1 122 ? 17.208 3.671 -23.565 1.00 95.25 122 HIS A O 1
ATOM 1065 N N . ARG A 1 123 ? 18.686 2.307 -22.564 1.00 95.31 123 ARG A N 1
ATOM 1066 C CA . ARG A 1 123 ? 19.678 3.352 -22.226 1.00 95.31 123 ARG A CA 1
ATOM 1067 C C . ARG A 1 123 ? 20.185 4.160 -23.425 1.00 95.31 123 ARG A C 1
ATOM 1069 O O . ARG A 1 123 ? 20.586 5.304 -23.264 1.00 95.31 123 ARG A O 1
ATOM 1076 N N . ASP A 1 124 ? 20.148 3.581 -24.624 1.00 92.50 124 ASP A N 1
ATOM 1077 C CA . ASP A 1 124 ? 20.570 4.269 -25.849 1.00 92.50 124 ASP A CA 1
ATOM 1078 C C . ASP A 1 124 ? 19.479 5.242 -26.359 1.00 92.50 124 ASP A C 1
ATOM 1080 O O . ASP A 1 124 ? 19.745 6.102 -27.194 1.00 92.50 124 ASP A O 1
ATOM 1084 N N . GLN A 1 125 ? 18.244 5.138 -25.845 1.00 91.19 125 GLN A N 1
ATOM 1085 C CA . GLN A 1 125 ? 17.093 5.966 -26.238 1.00 91.19 125 GLN A CA 1
ATOM 1086 C C . GLN A 1 125 ? 16.743 7.042 -25.202 1.00 91.19 125 GLN A C 1
ATOM 1088 O O . GLN A 1 125 ? 16.173 8.085 -25.546 1.00 91.19 125 GLN A O 1
ATOM 1093 N N . ARG A 1 126 ? 16.995 6.769 -23.919 1.00 93.69 126 ARG A N 1
ATOM 1094 C CA . ARG A 1 126 ? 16.647 7.628 -22.781 1.00 93.69 126 ARG A CA 1
ATOM 1095 C C . ARG A 1 126 ? 17.743 7.567 -21.727 1.00 93.69 126 ARG A C 1
ATOM 1097 O O . ARG A 1 126 ? 18.449 6.574 -21.617 1.00 93.69 126 ARG A O 1
ATOM 1104 N N . LYS A 1 127 ? 17.862 8.637 -20.942 1.00 95.94 127 LYS A N 1
ATOM 1105 C CA . LYS A 1 127 ? 18.910 8.770 -19.926 1.00 95.94 127 LYS A CA 1
ATOM 1106 C C . LYS A 1 127 ? 18.443 8.313 -18.548 1.00 95.94 127 LYS A C 1
ATOM 1108 O O . LYS A 1 127 ? 19.219 7.709 -17.814 1.00 95.94 127 LYS A O 1
ATOM 1113 N N . TYR A 1 128 ? 17.181 8.569 -18.209 1.00 97.00 128 TYR A N 1
ATOM 1114 C CA . TYR A 1 128 ? 16.662 8.375 -16.857 1.00 97.00 128 TYR A CA 1
ATOM 1115 C C . TYR A 1 128 ? 15.452 7.442 -16.815 1.00 97.00 128 TYR A C 1
ATOM 1117 O O . TYR A 1 128 ? 14.677 7.349 -17.767 1.00 97.00 128 TYR A O 1
ATOM 1125 N N . ILE A 1 129 ? 15.261 6.807 -15.665 1.00 97.25 129 ILE A N 1
ATOM 1126 C CA . ILE A 1 129 ? 14.005 6.186 -15.243 1.00 97.25 129 ILE A CA 1
ATOM 1127 C C . ILE A 1 129 ? 13.486 6.969 -14.051 1.00 97.25 129 ILE A C 1
ATOM 1129 O O . ILE A 1 129 ? 14.274 7.356 -13.187 1.00 97.25 129 ILE A O 1
ATOM 1133 N N . ALA A 1 130 ? 12.174 7.174 -13.990 1.00 96.44 130 ALA A N 1
ATOM 1134 C CA . ALA A 1 130 ? 11.517 7.585 -12.761 1.00 96.44 130 ALA A CA 1
ATOM 1135 C C . ALA A 1 130 ? 10.268 6.755 -12.486 1.00 96.44 130 ALA A C 1
ATOM 1137 O O . ALA A 1 130 ? 9.585 6.319 -13.410 1.00 96.44 130 ALA A O 1
ATOM 1138 N N . GLY A 1 131 ? 9.974 6.545 -11.211 1.00 94.81 131 GLY A N 1
ATOM 1139 C CA . GLY A 1 131 ? 8.815 5.788 -10.758 1.00 94.81 131 GLY A CA 1
ATOM 1140 C C . GLY A 1 131 ? 8.560 6.008 -9.275 1.00 94.81 131 GLY A C 1
ATOM 1141 O O . GLY A 1 131 ? 9.452 6.443 -8.541 1.00 94.81 131 GLY A O 1
ATOM 1142 N N . VAL A 1 132 ? 7.335 5.713 -8.855 1.00 93.88 132 VAL A N 1
ATOM 1143 C CA . VAL A 1 132 ? 6.916 5.712 -7.453 1.00 93.88 132 VAL A CA 1
ATOM 1144 C C . VAL A 1 132 ? 6.826 4.263 -6.991 1.00 93.88 132 VAL A C 1
ATOM 1146 O O . VAL A 1 132 ? 6.269 3.422 -7.693 1.00 93.88 132 VAL A O 1
ATOM 1149 N N . PHE A 1 133 ? 7.413 3.975 -5.835 1.00 93.12 133 PHE A N 1
ATOM 1150 C CA . PHE A 1 133 ? 7.502 2.631 -5.274 1.00 93.12 133 PHE A CA 1
ATOM 1151 C C . PHE A 1 133 ? 7.108 2.646 -3.792 1.00 93.12 133 PHE A C 1
ATOM 1153 O O . PHE A 1 133 ? 7.286 3.679 -3.139 1.00 93.12 133 PHE A O 1
ATOM 1160 N N . PRO A 1 134 ? 6.625 1.523 -3.233 1.00 90.19 134 PRO A N 1
ATOM 1161 C CA . PRO A 1 134 ? 6.372 1.411 -1.797 1.00 90.19 134 PRO A CA 1
ATOM 1162 C C . PRO A 1 134 ? 7.617 1.734 -0.958 1.00 90.19 134 PRO A C 1
ATOM 1164 O O . PRO A 1 134 ? 8.741 1.458 -1.377 1.00 90.19 134 PRO A O 1
ATOM 1167 N N . LEU A 1 135 ? 7.440 2.262 0.258 1.00 88.88 135 LEU A N 1
ATOM 1168 C CA . LEU A 1 135 ? 8.557 2.564 1.173 1.00 88.88 135 LEU A CA 1
ATOM 1169 C C . LEU A 1 135 ? 9.432 1.353 1.514 1.00 88.88 135 LEU A C 1
ATOM 1171 O O . LEU A 1 135 ? 10.628 1.508 1.761 1.00 88.88 135 LEU A O 1
ATOM 1175 N N . SER A 1 136 ? 8.842 0.158 1.521 1.00 87.25 136 SER A N 1
ATOM 1176 C CA . SER A 1 136 ? 9.546 -1.105 1.744 1.00 87.25 136 SER A CA 1
ATOM 1177 C C . SER A 1 136 ? 10.474 -1.491 0.590 1.00 87.25 136 SER A C 1
ATOM 1179 O O . SER A 1 136 ? 11.281 -2.404 0.740 1.00 87.25 136 SER A O 1
ATOM 1181 N N . GLU A 1 137 ? 10.346 -0.838 -0.566 1.00 90.12 137 GLU A N 1
ATOM 1182 C CA . GLU A 1 137 ? 11.049 -1.195 -1.787 1.00 90.12 137 GLU A CA 1
ATOM 1183 C C . GLU A 1 137 ? 12.258 -0.273 -2.022 1.00 90.12 137 GLU A C 1
ATOM 1185 O O . GLU A 1 137 ? 12.147 0.923 -2.320 1.00 90.12 137 GLU A O 1
ATOM 1190 N N . ASN A 1 138 ? 13.455 -0.844 -1.874 1.00 91.19 138 ASN A N 1
ATOM 1191 C CA . ASN A 1 138 ? 14.710 -0.123 -2.023 1.00 91.19 138 ASN A CA 1
ATOM 1192 C C . ASN A 1 138 ? 15.308 -0.323 -3.420 1.00 91.19 138 ASN A C 1
ATOM 1194 O O . ASN A 1 138 ? 16.102 -1.228 -3.673 1.00 91.19 138 ASN A O 1
ATOM 1198 N N . ILE A 1 139 ? 14.971 0.585 -4.335 1.00 94.56 139 ILE A N 1
ATOM 1199 C CA . ILE A 1 139 ? 15.446 0.525 -5.724 1.00 94.56 139 ILE A CA 1
ATOM 1200 C C . ILE A 1 139 ? 16.967 0.688 -5.845 1.00 94.56 139 ILE A C 1
ATOM 1202 O O . ILE A 1 139 ? 17.556 0.175 -6.795 1.00 94.56 139 ILE A O 1
ATOM 1206 N N . ILE A 1 140 ? 17.621 1.337 -4.875 1.00 95.00 140 ILE A N 1
ATOM 1207 C CA . ILE A 1 140 ? 19.077 1.545 -4.884 1.00 95.00 140 ILE A CA 1
ATOM 1208 C C . ILE A 1 140 ? 19.848 0.220 -4.945 1.00 95.00 140 ILE A C 1
ATOM 1210 O O . ILE A 1 140 ? 20.882 0.163 -5.606 1.00 95.00 140 ILE A O 1
ATOM 1214 N N . ASP A 1 141 ? 19.328 -0.855 -4.349 1.00 93.56 141 ASP A N 1
ATOM 1215 C CA . ASP A 1 141 ? 20.002 -2.162 -4.315 1.00 93.56 141 ASP A CA 1
ATOM 1216 C C . ASP A 1 141 ? 20.108 -2.819 -5.710 1.00 93.56 141 ASP A C 1
ATOM 1218 O O . ASP A 1 141 ? 20.854 -3.781 -5.912 1.00 93.56 141 ASP A O 1
ATOM 1222 N N . HIS A 1 142 ? 19.397 -2.274 -6.703 1.00 94.38 142 HIS A N 1
ATOM 1223 C CA . HIS A 1 142 ? 19.456 -2.681 -8.108 1.00 94.38 142 HIS A CA 1
ATOM 1224 C C . HIS A 1 142 ? 20.352 -1.779 -8.972 1.00 94.38 142 HIS A C 1
ATOM 1226 O O . HIS A 1 142 ? 20.433 -1.982 -10.189 1.00 94.38 142 HIS A O 1
ATOM 1232 N N . LEU A 1 143 ? 21.034 -0.800 -8.370 1.00 97.31 143 LEU A N 1
ATOM 1233 C CA . LEU A 1 143 ? 21.857 0.191 -9.058 1.00 97.31 143 LEU A CA 1
ATOM 1234 C C . LEU A 1 143 ? 23.336 0.059 -8.677 1.00 97.31 143 LEU A C 1
ATOM 1236 O O . LEU A 1 143 ? 23.692 -0.279 -7.553 1.00 97.31 143 LEU A O 1
ATOM 1240 N N . LYS A 1 144 ? 24.224 0.371 -9.623 1.00 97.75 144 LYS A N 1
ATOM 1241 C CA . LYS A 1 144 ? 25.687 0.374 -9.449 1.00 97.75 144 LYS A CA 1
ATOM 1242 C C . LYS A 1 144 ? 26.154 1.425 -8.444 1.00 97.75 144 LYS A C 1
ATOM 1244 O O . LYS A 1 144 ? 27.266 1.335 -7.933 1.00 97.75 144 LYS A O 1
ATOM 1249 N N . THR A 1 145 ? 25.334 2.445 -8.206 1.00 95.25 145 THR A N 1
ATOM 1250 C CA . THR A 1 145 ? 25.632 3.565 -7.321 1.00 95.25 145 THR A CA 1
ATOM 1251 C C . THR A 1 145 ? 24.386 3.961 -6.530 1.00 95.25 145 THR A C 1
ATOM 1253 O O . THR A 1 145 ? 23.292 4.007 -7.092 1.00 95.25 145 THR A O 1
ATOM 1256 N N . PRO A 1 146 ? 24.532 4.314 -5.241 1.00 92.69 146 PRO A N 1
ATOM 1257 C CA . PRO A 1 146 ? 23.436 4.868 -4.452 1.00 92.69 146 PRO A CA 1
ATOM 1258 C C . PRO A 1 146 ? 23.146 6.340 -4.779 1.00 92.69 146 PRO A C 1
ATOM 1260 O O . PRO A 1 146 ? 22.163 6.899 -4.293 1.00 92.69 146 PRO A O 1
ATOM 1263 N N . ARG A 1 147 ? 23.999 6.995 -5.579 1.00 93.00 147 ARG A N 1
ATOM 1264 C CA . ARG A 1 147 ? 23.852 8.406 -5.965 1.00 93.00 147 ARG A CA 1
ATOM 1265 C C . ARG A 1 147 ? 22.847 8.542 -7.105 1.00 93.00 147 ARG A C 1
ATOM 1267 O O . ARG A 1 147 ? 23.223 8.722 -8.257 1.00 93.00 147 ARG A O 1
ATOM 1274 N N . VAL A 1 148 ? 21.569 8.441 -6.763 1.00 95.75 148 VAL A N 1
ATOM 1275 C CA . VAL A 1 148 ? 20.462 8.653 -7.700 1.00 95.75 148 VAL A CA 1
ATOM 1276 C C . VAL A 1 148 ? 20.150 10.139 -7.862 1.00 95.75 148 VAL A C 1
ATOM 1278 O O . VAL A 1 148 ? 20.405 10.939 -6.962 1.00 95.75 148 VAL A O 1
ATOM 1281 N N . LYS A 1 149 ? 19.560 10.512 -9.000 1.00 94.69 149 LYS A N 1
ATOM 1282 C CA . LYS A 1 149 ? 19.183 11.900 -9.296 1.00 94.69 149 LYS A CA 1
ATOM 1283 C C . LYS A 1 149 ? 18.117 12.428 -8.331 1.00 94.69 149 LYS A C 1
ATOM 1285 O O . LYS A 1 149 ? 18.199 13.570 -7.888 1.00 94.69 149 LYS A O 1
ATOM 1290 N N . ALA A 1 150 ? 17.134 11.600 -7.980 1.00 94.12 150 ALA A N 1
ATOM 1291 C CA . ALA A 1 150 ? 16.152 11.925 -6.955 1.00 94.12 150 ALA A CA 1
ATOM 1292 C C . ALA A 1 150 ? 15.745 10.685 -6.157 1.00 94.12 150 ALA A C 1
ATOM 1294 O O . ALA A 1 150 ? 15.507 9.617 -6.720 1.00 94.12 150 ALA A O 1
ATOM 1295 N N . ARG A 1 151 ? 15.610 10.867 -4.842 1.00 94.62 151 ARG A N 1
ATOM 1296 C CA . ARG A 1 151 ? 14.947 9.943 -3.921 1.00 94.62 151 ARG A CA 1
ATOM 1297 C C . ARG A 1 151 ? 14.146 10.773 -2.929 1.00 94.62 151 ARG A C 1
ATOM 1299 O O . ARG A 1 151 ? 14.738 11.447 -2.089 1.00 94.62 151 ARG A O 1
ATOM 1306 N N . LYS A 1 152 ? 12.821 10.779 -3.057 1.00 94.12 152 LYS A N 1
ATOM 1307 C CA . LYS A 1 152 ? 11.935 11.622 -2.240 1.00 94.12 152 LYS A CA 1
ATOM 1308 C C . LYS A 1 152 ? 10.820 10.775 -1.650 1.00 94.12 152 LYS A C 1
ATOM 1310 O O . LYS A 1 152 ? 10.133 10.088 -2.398 1.00 94.12 152 LYS A O 1
ATOM 1315 N N . ILE A 1 153 ? 10.642 10.844 -0.333 1.00 95.00 153 ILE A N 1
ATOM 1316 C CA . ILE A 1 153 ? 9.422 10.341 0.304 1.00 95.00 153 ILE A CA 1
ATOM 1317 C C . ILE A 1 153 ? 8.306 11.320 -0.051 1.00 95.00 153 ILE A C 1
ATOM 1319 O O . ILE A 1 153 ? 8.478 12.534 0.089 1.00 95.00 153 ILE A O 1
ATOM 1323 N N . ILE A 1 154 ? 7.203 10.796 -0.567 1.00 93.25 154 ILE A N 1
ATOM 1324 C CA . ILE A 1 154 ? 6.038 11.564 -0.988 1.00 93.25 154 ILE A CA 1
ATOM 1325 C C . ILE A 1 154 ? 4.792 11.050 -0.275 1.00 93.25 154 ILE A C 1
ATOM 1327 O O . ILE A 1 154 ? 4.684 9.869 0.059 1.00 93.25 154 ILE A O 1
ATOM 1331 N N . VAL A 1 155 ? 3.834 11.952 -0.077 1.00 92.56 155 VAL A N 1
ATOM 1332 C CA . VAL A 1 155 ? 2.477 11.584 0.331 1.00 92.56 155 VAL A CA 1
ATOM 1333 C C . VAL A 1 155 ? 1.856 10.759 -0.790 1.00 92.56 155 VAL A C 1
ATOM 1335 O O . VAL A 1 155 ? 1.782 11.253 -1.915 1.00 92.56 155 VAL A O 1
ATOM 1338 N N . ASN A 1 156 ? 1.423 9.535 -0.479 1.00 91.06 156 ASN A N 1
ATOM 1339 C CA . ASN A 1 156 ? 0.783 8.656 -1.451 1.00 91.06 156 ASN A CA 1
ATOM 1340 C C . ASN A 1 156 ? -0.740 8.697 -1.306 1.00 91.06 156 ASN A C 1
ATOM 1342 O O . ASN A 1 156 ? -1.437 9.119 -2.220 1.00 91.06 156 ASN A O 1
ATOM 1346 N N . SER A 1 157 ? -1.265 8.351 -0.126 1.00 91.69 157 SER A N 1
ATOM 1347 C CA . SER A 1 157 ? -2.714 8.312 0.097 1.00 91.69 157 SER A CA 1
ATOM 1348 C C . SER A 1 157 ? -3.164 8.988 1.383 1.00 91.69 157 SER A C 1
ATOM 1350 O O . SER A 1 157 ? -2.531 8.915 2.442 1.00 91.69 157 SER A O 1
ATOM 1352 N N . LEU A 1 158 ? -4.326 9.635 1.278 1.00 93.69 158 LEU A N 1
ATOM 1353 C CA . LEU A 1 158 ? -5.073 10.189 2.398 1.00 93.69 158 LEU A CA 1
ATOM 1354 C C . LEU A 1 158 ? -6.396 9.438 2.548 1.00 93.69 158 LEU A C 1
ATOM 1356 O O . LEU A 1 158 ? -7.086 9.196 1.562 1.00 93.69 158 LEU A O 1
ATOM 1360 N N . LEU A 1 159 ? -6.810 9.162 3.782 1.00 93.12 159 LEU A N 1
ATOM 1361 C CA . LEU A 1 159 ? -8.068 8.472 4.066 1.00 93.12 159 LEU A CA 1
ATOM 1362 C C . LEU A 1 159 ? -8.950 9.271 5.021 1.00 93.12 159 LEU A C 1
ATOM 1364 O O . LEU A 1 159 ? -8.487 10.079 5.835 1.00 93.12 159 LEU A O 1
ATOM 1368 N N . ARG A 1 160 ? -10.261 9.077 4.891 1.00 94.19 160 ARG A N 1
ATOM 1369 C CA . ARG A 1 160 ? -11.266 9.591 5.813 1.00 94.19 160 ARG A CA 1
ATOM 1370 C C . ARG A 1 160 ? -12.326 8.522 6.047 1.00 94.19 160 ARG A C 1
ATOM 1372 O O . ARG A 1 160 ? -12.914 8.025 5.095 1.00 94.19 160 ARG A O 1
ATOM 1379 N N . ILE A 1 161 ? -12.609 8.242 7.314 1.00 97.00 161 ILE A N 1
ATOM 1380 C CA . ILE A 1 161 ? -13.775 7.453 7.708 1.00 97.00 161 ILE A CA 1
ATOM 1381 C C . ILE A 1 161 ? -15.022 8.326 7.533 1.00 97.00 161 ILE A C 1
ATOM 1383 O O . ILE A 1 161 ? -15.063 9.458 8.018 1.00 97.00 161 ILE A O 1
ATOM 1387 N N . ILE A 1 162 ? -16.014 7.815 6.805 1.00 96.88 162 ILE A N 1
ATOM 1388 C CA . ILE A 1 162 ? -17.303 8.494 6.600 1.00 96.88 162 ILE A CA 1
ATOM 1389 C C . ILE A 1 162 ? -18.292 8.094 7.698 1.00 96.88 162 ILE A C 1
ATOM 1391 O O . ILE A 1 162 ? -18.929 8.965 8.284 1.00 96.88 162 ILE A O 1
ATOM 1395 N N . ASP A 1 163 ? -18.369 6.801 8.011 1.00 97.25 163 ASP A N 1
ATOM 1396 C CA . ASP A 1 163 ? -19.241 6.227 9.036 1.00 97.25 163 ASP A CA 1
ATOM 1397 C C . ASP A 1 163 ? -18.436 5.236 9.886 1.00 97.25 163 ASP A C 1
ATOM 1399 O O . ASP A 1 163 ? -17.996 4.191 9.397 1.00 97.25 163 ASP A O 1
ATOM 1403 N N . VAL A 1 164 ? -18.228 5.582 11.159 1.00 97.50 164 VAL A N 1
ATOM 1404 C CA . VAL A 1 164 ? -17.458 4.769 12.112 1.00 97.50 164 VAL A CA 1
ATOM 1405 C C . VAL A 1 164 ? -18.106 3.407 12.343 1.00 97.50 164 VAL A C 1
ATOM 1407 O O . VAL A 1 164 ? -17.406 2.396 12.345 1.00 97.50 164 VAL A O 1
ATOM 1410 N N . LYS A 1 165 ? -19.432 3.351 12.507 1.00 96.44 165 LYS A N 1
ATOM 1411 C CA . LYS A 1 165 ? -20.146 2.100 12.782 1.00 96.44 165 LYS A CA 1
ATOM 1412 C C . LYS A 1 165 ? -20.012 1.140 11.607 1.00 96.44 165 LYS A C 1
ATOM 1414 O O . LYS A 1 165 ? -19.668 -0.023 11.800 1.00 96.44 165 LYS A O 1
ATOM 1419 N N . SER A 1 166 ? -20.260 1.638 10.400 1.00 96.50 166 SER A N 1
ATOM 1420 C CA . SER A 1 166 ? -20.178 0.848 9.173 1.00 96.50 166 SER A CA 1
ATOM 1421 C C . SER A 1 166 ? -18.761 0.319 8.938 1.00 96.50 166 SER A C 1
ATOM 1423 O O . SER A 1 166 ? -18.593 -0.853 8.605 1.00 96.50 166 SER A O 1
ATOM 1425 N N . VAL A 1 167 ? -17.735 1.145 9.176 1.00 96.06 167 VAL A N 1
ATOM 1426 C CA . VAL A 1 167 ? -16.333 0.715 9.062 1.00 96.06 167 VAL A CA 1
ATOM 1427 C C . VAL A 1 167 ? -15.988 -0.349 10.099 1.00 96.06 167 VAL A C 1
ATOM 1429 O O . VAL A 1 167 ? -15.451 -1.385 9.730 1.00 96.06 167 VAL A O 1
ATOM 1432 N N . LEU A 1 168 ? -16.342 -0.145 11.369 1.00 97.06 168 LEU A N 1
ATOM 1433 C CA . LEU A 1 168 ? -16.088 -1.118 12.434 1.00 97.06 168 LEU A CA 1
ATOM 1434 C C . LEU A 1 168 ? -16.729 -2.489 12.154 1.00 97.06 168 LEU A C 1
ATOM 1436 O O . LEU A 1 168 ? -16.123 -3.516 12.426 1.00 97.06 168 LEU A O 1
ATOM 1440 N N . ILE A 1 169 ? -17.930 -2.521 11.572 1.00 96.25 169 ILE A N 1
ATOM 1441 C CA . ILE A 1 169 ? -18.588 -3.778 11.177 1.00 96.25 169 ILE A CA 1
ATOM 1442 C C . ILE A 1 169 ? -17.867 -4.448 9.996 1.00 96.25 169 ILE A C 1
ATOM 1444 O O . ILE A 1 169 ? -17.806 -5.673 9.928 1.00 96.25 169 ILE A O 1
ATOM 1448 N N . GLY A 1 170 ? -17.350 -3.657 9.052 1.00 93.75 170 GLY A N 1
ATOM 1449 C CA . GLY A 1 170 ? -16.716 -4.158 7.830 1.00 93.75 170 GLY A CA 1
ATOM 1450 C C . GLY A 1 170 ? -15.266 -4.623 7.993 1.00 93.75 170 GLY A C 1
ATOM 1451 O O . GLY A 1 170 ? -14.741 -5.283 7.094 1.00 93.75 170 GLY A O 1
ATOM 1452 N N . LEU A 1 171 ? -14.608 -4.284 9.104 1.00 93.38 171 LEU A N 1
ATOM 1453 C CA . LEU A 1 171 ? -13.227 -4.681 9.367 1.00 93.38 171 LEU A CA 1
ATOM 1454 C C . LEU A 1 171 ? -13.118 -6.171 9.709 1.00 93.38 171 LEU A C 1
ATOM 1456 O O . LEU A 1 171 ? -13.962 -6.75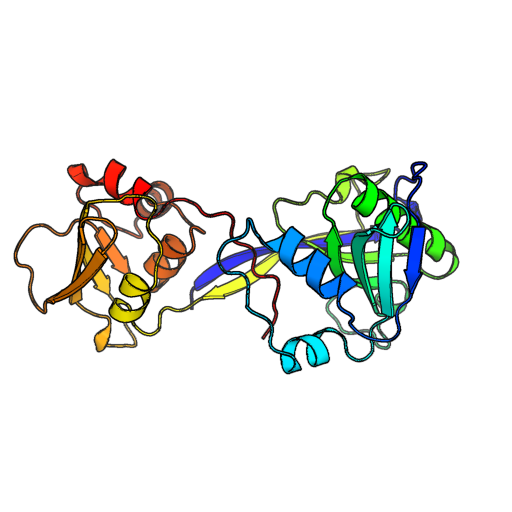6 10.387 1.00 93.38 171 LEU A O 1
ATOM 1460 N N . LYS A 1 172 ? -12.014 -6.780 9.268 1.00 91.44 172 LYS A N 1
ATOM 1461 C CA . LYS A 1 172 ? -11.602 -8.115 9.706 1.00 91.44 172 LYS A CA 1
ATOM 1462 C C . LYS A 1 172 ? -10.642 -7.965 10.875 1.00 91.44 172 LYS A C 1
ATOM 1464 O O . LYS A 1 172 ? -9.620 -7.298 10.751 1.00 91.44 172 LYS A O 1
ATOM 1469 N N . TYR A 1 173 ? -10.961 -8.613 11.987 1.00 94.00 173 TYR A N 1
ATOM 1470 C CA . TYR A 1 173 ? -10.160 -8.537 13.202 1.00 94.00 173 TYR A CA 1
ATOM 1471 C C . TYR A 1 173 ? -9.319 -9.808 13.383 1.00 94.00 173 TYR A C 1
ATOM 1473 O O . TYR A 1 173 ? -9.846 -10.906 13.193 1.00 94.00 173 TYR A O 1
ATOM 1481 N N . PRO A 1 174 ? -8.037 -9.698 13.785 1.00 92.56 174 PRO A N 1
ATOM 1482 C CA . PRO A 1 174 ? -7.192 -10.864 14.070 1.00 92.56 174 PRO A CA 1
ATOM 1483 C C . PRO A 1 174 ? -7.577 -11.625 15.347 1.00 92.56 174 PRO A C 1
ATOM 1485 O O . PRO A 1 174 ? -7.071 -12.718 15.589 1.00 92.56 174 PRO A O 1
ATOM 1488 N N . VAL A 1 175 ? -8.414 -11.023 16.195 1.00 94.75 175 VAL A N 1
ATOM 1489 C CA . VAL A 1 175 ? -8.830 -11.564 17.492 1.00 94.75 175 VAL A CA 1
ATOM 1490 C C . VAL A 1 175 ? -10.257 -12.090 17.390 1.00 94.75 175 VAL A C 1
ATOM 1492 O O . VAL A 1 175 ? -11.155 -11.356 16.982 1.00 94.75 175 VAL A O 1
ATOM 1495 N N . ASP A 1 176 ? -10.464 -13.339 17.807 1.00 93.94 176 ASP A N 1
ATOM 1496 C CA . ASP A 1 176 ? -11.759 -14.018 17.693 1.00 93.94 176 ASP A CA 1
ATOM 1497 C C . ASP A 1 176 ? -12.828 -13.405 18.603 1.00 93.94 176 ASP A C 1
ATOM 1499 O O . ASP A 1 176 ? -13.934 -13.114 18.139 1.00 93.94 176 ASP A O 1
ATOM 1503 N N . ASP A 1 177 ? -12.478 -13.168 19.870 1.00 95.94 177 ASP A N 1
ATOM 1504 C CA . ASP A 1 177 ? -13.391 -12.688 20.905 1.00 95.94 177 ASP A CA 1
ATOM 1505 C C . ASP A 1 177 ? -12.808 -11.478 21.632 1.00 95.94 177 ASP A C 1
ATOM 1507 O O . ASP A 1 177 ? -11.704 -11.528 22.181 1.00 95.94 177 ASP A O 1
ATOM 1511 N N . PHE A 1 178 ? -13.564 -10.383 21.669 1.00 97.06 178 PHE A N 1
ATOM 1512 C CA . PHE A 1 178 ? -13.174 -9.183 22.401 1.00 97.06 178 PHE A CA 1
ATOM 1513 C C . PHE A 1 178 ? -14.366 -8.263 22.675 1.00 97.06 178 PHE A C 1
ATOM 1515 O O . PHE A 1 178 ? -15.437 -8.385 22.082 1.00 97.06 178 PHE A O 1
ATOM 1522 N N . ASN A 1 179 ? -14.166 -7.324 23.598 1.00 96.12 179 ASN A N 1
ATOM 1523 C CA . ASN A 1 179 ? -15.119 -6.271 23.931 1.00 96.12 179 ASN A CA 1
ATOM 1524 C C . ASN A 1 179 ? -14.345 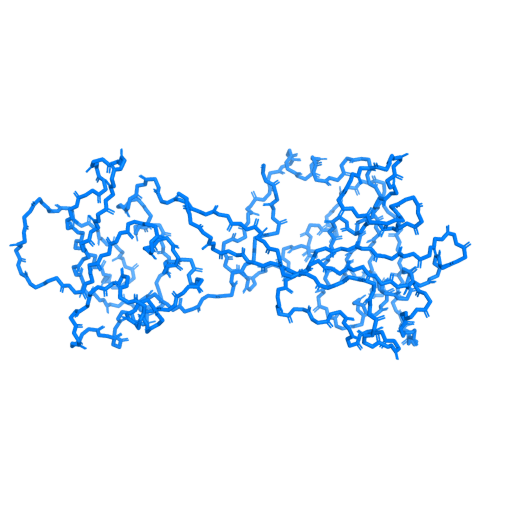-5.014 24.332 1.00 96.12 179 ASN A C 1
ATOM 1526 O O . ASN A 1 179 ? -13.557 -5.060 25.291 1.00 96.12 179 ASN A O 1
ATOM 1530 N N . ILE A 1 180 ? -14.567 -3.933 23.586 1.00 96.88 180 ILE A N 1
ATOM 1531 C CA . ILE A 1 180 ? -13.980 -2.621 23.844 1.00 96.88 180 ILE A CA 1
ATOM 1532 C C . ILE A 1 180 ? -14.996 -1.494 23.637 1.00 96.88 180 ILE A C 1
ATOM 1534 O O . ILE A 1 180 ? -15.916 -1.610 22.824 1.00 96.88 180 ILE A O 1
ATOM 1538 N N . ILE A 1 181 ? -14.796 -0.384 24.343 1.00 97.25 181 ILE A N 1
ATOM 1539 C CA . ILE A 1 181 ? -15.545 0.863 24.151 1.00 97.25 181 ILE A CA 1
ATOM 1540 C C . ILE A 1 181 ? -14.620 1.919 23.544 1.00 97.25 181 ILE A C 1
ATOM 1542 O O . ILE A 1 181 ? -13.607 2.283 24.140 1.00 97.25 181 ILE A O 1
ATOM 1546 N N . ILE A 1 182 ? -14.987 2.420 22.364 1.00 97.62 182 ILE A N 1
ATOM 1547 C CA . ILE A 1 182 ? -14.229 3.430 21.622 1.00 97.62 182 ILE A CA 1
ATOM 1548 C C . ILE A 1 182 ? -15.012 4.742 21.619 1.00 97.62 182 ILE A C 1
ATOM 1550 O O . ILE A 1 182 ? -16.156 4.770 21.170 1.00 97.62 182 ILE A O 1
ATOM 1554 N N . GLN A 1 183 ? -14.404 5.832 22.074 1.00 97.62 183 GLN A N 1
ATOM 1555 C CA . GLN A 1 183 ? -14.933 7.180 21.916 1.00 97.62 183 GLN A CA 1
ATOM 1556 C C . GLN A 1 183 ? -14.301 7.855 20.701 1.00 97.62 183 GLN A C 1
ATOM 1558 O O . GLN A 1 183 ? -13.077 7.972 20.616 1.00 97.62 183 GLN A O 1
ATOM 1563 N N . ILE A 1 184 ? -15.141 8.319 19.777 1.00 97.69 184 ILE A N 1
ATOM 1564 C CA . ILE A 1 184 ? -14.698 9.060 18.597 1.00 97.69 184 ILE A CA 1
ATOM 1565 C C . ILE A 1 184 ? -15.180 10.503 18.672 1.00 97.69 184 ILE A C 1
ATOM 1567 O O . ILE A 1 184 ? -16.346 10.771 18.970 1.00 97.69 184 ILE A O 1
ATOM 1571 N N . HIS A 1 185 ? -14.272 11.413 18.328 1.00 97.44 185 HIS A N 1
ATOM 1572 C CA . HIS A 1 185 ? -14.554 12.820 18.070 1.00 97.44 185 HIS A CA 1
ATOM 1573 C C . HIS A 1 185 ? -14.422 13.106 16.570 1.00 97.44 185 HIS A C 1
ATOM 1575 O O . HIS A 1 185 ? -13.426 12.745 15.943 1.00 97.44 185 HIS A O 1
ATOM 1581 N N . ASP A 1 186 ? -15.420 13.757 15.978 1.00 96.88 186 ASP A N 1
ATOM 1582 C CA . ASP A 1 186 ? -15.417 14.176 14.574 1.00 96.88 186 ASP A CA 1
ATOM 1583 C C . ASP A 1 186 ? -16.015 15.578 14.449 1.00 96.88 186 ASP A C 1
ATOM 1585 O O . ASP A 1 186 ? -17.225 15.782 14.521 1.00 96.88 186 ASP A O 1
ATOM 1589 N N . LYS A 1 187 ? -15.161 16.568 14.194 1.00 95.50 187 LYS A N 1
ATOM 1590 C CA . LYS A 1 187 ? -15.577 17.972 14.072 1.00 95.50 187 LYS A CA 1
ATOM 1591 C C . LYS A 1 187 ? -16.614 18.233 12.965 1.00 95.50 187 LYS A C 1
ATOM 1593 O O . LYS A 1 187 ? -17.293 19.256 12.995 1.00 95.50 187 LYS A O 1
ATOM 1598 N N . PHE A 1 188 ? -16.686 17.384 11.947 1.00 93.88 188 PHE A N 1
ATOM 1599 C CA . PHE A 1 188 ? -17.441 17.659 10.724 1.00 93.88 188 PHE A CA 1
ATOM 1600 C C . PHE A 1 188 ? -18.703 16.807 10.591 1.00 93.88 188 PHE A C 1
ATOM 1602 O O . PHE A 1 188 ? -19.671 17.255 9.979 1.00 93.88 188 PHE A O 1
ATOM 1609 N N . CYS A 1 189 ? -18.684 15.580 11.108 1.00 93.50 189 CYS A N 1
ATOM 1610 C CA . CYS A 1 189 ? -19.766 14.617 10.937 1.00 93.50 189 CYS A CA 1
ATOM 1611 C C . CYS A 1 189 ? -20.309 14.186 12.302 1.00 93.50 189 CYS A C 1
ATOM 1613 O O . CYS A 1 189 ? -19.798 13.263 12.931 1.00 93.50 189 CYS A O 1
ATOM 1615 N N . ASN A 1 190 ? -21.385 14.840 12.747 1.00 93.81 190 ASN A N 1
ATOM 1616 C CA . ASN A 1 190 ? -21.956 14.633 14.083 1.00 93.81 190 ASN A CA 1
ATOM 1617 C C . ASN A 1 190 ? -22.340 13.174 14.372 1.00 93.81 190 ASN A C 1
ATOM 1619 O O . ASN A 1 190 ? -22.214 12.741 15.509 1.00 93.81 190 ASN A O 1
ATOM 1623 N N . TRP A 1 191 ? -22.736 12.402 13.355 1.00 94.75 191 TRP A N 1
ATOM 1624 C CA . TRP A 1 191 ? -23.095 10.985 13.505 1.00 94.75 191 TRP A CA 1
ATOM 1625 C C . TRP A 1 191 ? -21.920 10.075 13.898 1.00 94.75 191 TRP A C 1
ATOM 1627 O O . TRP A 1 191 ? -22.152 8.963 14.359 1.00 94.75 191 TRP A O 1
ATOM 1637 N N . ASN A 1 192 ? -20.675 10.531 13.729 1.00 96.19 192 ASN A N 1
ATOM 1638 C CA . ASN A 1 192 ? -19.486 9.810 14.184 1.00 96.19 192 ASN A CA 1
ATOM 1639 C C . ASN A 1 192 ? -19.099 10.158 15.628 1.00 96.19 192 ASN A C 1
ATOM 1641 O O . ASN A 1 192 ? -18.243 9.481 16.188 1.00 96.19 192 ASN A O 1
ATOM 1645 N N . ASN A 1 193 ? -19.685 11.202 16.228 1.00 95.88 193 ASN A N 1
ATOM 1646 C CA . ASN A 1 193 ? -19.355 11.598 17.596 1.00 95.88 193 ASN A CA 1
ATOM 1647 C C . ASN A 1 193 ? -20.112 10.733 18.594 1.00 95.88 193 ASN A C 1
ATOM 1649 O O . ASN A 1 193 ? -21.341 10.691 18.575 1.00 95.88 193 ASN A O 1
ATOM 1653 N N . GLY A 1 194 ? -19.381 10.100 19.502 1.00 94.69 194 GLY A N 1
ATOM 1654 C CA . GLY A 1 194 ? -19.973 9.318 20.579 1.00 94.69 194 GLY A CA 1
ATOM 1655 C C . GLY A 1 194 ? -19.185 8.059 20.881 1.00 94.69 194 GLY A C 1
ATOM 1656 O O . GLY A 1 194 ? -18.004 7.943 20.546 1.00 94.69 194 GLY A O 1
ATOM 1657 N N . LEU A 1 195 ? -19.854 7.127 21.552 1.00 96.12 195 LEU A N 1
ATOM 1658 C CA . LEU A 1 195 ? -19.260 5.888 22.024 1.00 96.12 195 LEU A CA 1
ATOM 1659 C C . LEU A 1 195 ? -19.730 4.718 21.173 1.00 96.12 195 LEU A C 1
ATOM 1661 O O . LEU A 1 195 ? -20.922 4.541 20.923 1.00 96.12 195 LEU A O 1
ATOM 1665 N N . PHE A 1 196 ? -18.774 3.896 20.771 1.00 96.69 196 PHE A N 1
ATOM 1666 C CA . PHE A 1 196 ? -18.980 2.685 20.001 1.00 96.69 196 PHE A CA 1
ATOM 1667 C C . PHE A 1 196 ? -18.515 1.511 20.847 1.00 96.69 196 PHE A C 1
ATOM 1669 O O . PHE A 1 196 ? -17.318 1.321 21.072 1.00 96.69 196 PHE A O 1
ATOM 1676 N N . LYS A 1 197 ? -19.468 0.716 21.323 1.00 96.38 197 LYS A N 1
ATOM 1677 C CA . LYS A 1 197 ? -19.170 -0.564 21.951 1.00 96.38 197 LYS A CA 1
ATOM 1678 C C . LYS A 1 197 ? -19.005 -1.596 20.847 1.00 96.38 197 LYS A C 1
ATOM 1680 O O . LYS A 1 197 ? -19.976 -1.970 20.189 1.00 96.38 197 LYS A O 1
ATOM 1685 N N . LEU A 1 198 ? -17.765 -2.018 20.645 1.00 97.12 198 LEU A N 1
ATOM 1686 C CA . LEU A 1 198 ? -17.372 -2.995 19.645 1.00 97.12 198 LEU A CA 1
ATOM 1687 C C . LEU A 1 198 ? -17.143 -4.338 20.332 1.00 97.12 198 LEU A C 1
ATOM 1689 O O . LEU A 1 198 ? -16.281 -4.468 21.207 1.00 97.12 198 LEU A O 1
ATOM 1693 N N . THR A 1 199 ? -17.899 -5.343 19.907 1.00 97.19 199 THR A N 1
ATOM 1694 C CA . THR A 1 199 ? -17.752 -6.713 20.388 1.00 97.19 199 THR A CA 1
ATOM 1695 C C . THR A 1 199 ? -17.537 -7.679 19.237 1.00 97.19 199 THR A C 1
ATOM 1697 O O . THR A 1 199 ? -18.137 -7.546 18.173 1.00 97.19 199 THR A O 1
ATOM 1700 N N . SER A 1 200 ? -16.708 -8.688 19.483 1.00 97.38 200 SER A N 1
ATOM 1701 C CA . SER A 1 200 ? -16.620 -9.889 18.660 1.00 97.38 200 SER A CA 1
ATOM 1702 C C . SER A 1 200 ? -16.912 -11.098 19.531 1.00 97.38 200 SER A C 1
ATOM 1704 O O . SER A 1 200 ? -16.376 -11.204 20.637 1.00 97.38 200 SER A O 1
ATOM 1706 N N . LYS A 1 201 ? -17.780 -11.985 19.046 1.00 95.56 201 LYS A N 1
ATOM 1707 C CA . LYS A 1 201 ? -18.028 -13.297 19.650 1.00 95.56 201 LYS A CA 1
ATOM 1708 C C . LYS A 1 201 ? -18.100 -14.342 18.548 1.00 95.56 201 LYS A C 1
ATOM 1710 O O . LYS A 1 201 ? -18.958 -14.235 17.675 1.00 95.56 201 LYS A O 1
ATOM 1715 N N . ASN A 1 202 ? -17.231 -15.347 18.578 1.00 90.62 202 ASN A N 1
ATOM 1716 C CA . ASN A 1 202 ? -17.067 -16.328 17.503 1.00 90.62 202 ASN A CA 1
ATOM 1717 C C . ASN A 1 202 ? -16.858 -15.653 16.130 1.00 90.62 202 ASN A C 1
ATOM 1719 O O . ASN A 1 202 ? -17.471 -16.063 15.143 1.00 90.62 202 ASN A O 1
ATOM 1723 N N . LYS A 1 203 ? -16.043 -14.585 16.073 1.00 88.88 203 LYS A N 1
ATOM 1724 C CA . LYS A 1 203 ? -15.799 -13.751 14.871 1.00 88.88 203 LYS A CA 1
ATOM 1725 C C . LYS A 1 203 ? -17.018 -12.994 14.325 1.00 88.88 203 LYS A C 1
ATOM 1727 O O . LYS A 1 203 ? -16.946 -12.414 13.243 1.00 88.88 203 LYS A O 1
ATOM 1732 N N . ILE A 1 204 ? -18.137 -12.985 15.047 1.00 93.44 204 ILE A N 1
ATOM 1733 C CA . ILE A 1 204 ? -19.309 -12.185 14.693 1.00 93.44 204 ILE A CA 1
ATOM 1734 C C . ILE A 1 204 ? -19.152 -10.811 15.337 1.00 93.44 204 ILE A C 1
ATOM 1736 O O . ILE A 1 204 ? -19.168 -10.696 16.565 1.00 93.44 204 ILE A O 1
ATOM 1740 N N . ILE A 1 205 ? -19.013 -9.786 14.495 1.00 97.00 205 ILE A N 1
ATOM 1741 C CA . ILE A 1 205 ? -18.840 -8.395 14.914 1.00 97.00 205 ILE A CA 1
ATOM 1742 C C . ILE A 1 205 ? -20.192 -7.744 15.190 1.00 97.00 205 ILE A C 1
ATOM 1744 O O . ILE A 1 205 ? -21.117 -7.825 14.381 1.00 97.00 205 ILE A O 1
ATOM 1748 N N . ASN A 1 206 ? -20.286 -7.052 16.321 1.00 96.69 206 ASN A N 1
ATOM 1749 C CA . ASN A 1 206 ? -21.412 -6.204 16.676 1.00 96.69 206 ASN A CA 1
ATOM 1750 C C . ASN A 1 206 ? -20.915 -4.832 17.143 1.00 96.69 206 ASN A C 1
ATOM 1752 O O . ASN A 1 206 ? -19.912 -4.725 17.851 1.00 96.69 206 ASN A O 1
ATOM 1756 N N . VAL A 1 207 ? -21.638 -3.783 16.745 1.00 96.88 207 VAL A N 1
ATOM 1757 C CA . VAL A 1 207 ? -21.325 -2.396 17.101 1.00 96.88 207 VAL A CA 1
ATOM 1758 C C . VAL A 1 207 ? -22.580 -1.700 17.601 1.00 96.88 207 VAL A C 1
ATOM 1760 O O . VAL A 1 207 ? -23.526 -1.454 16.845 1.00 96.88 207 VAL A O 1
ATOM 1763 N N . GLU A 1 208 ? -22.564 -1.336 18.877 1.00 94.88 208 GLU A N 1
ATOM 1764 C CA . GLU A 1 208 ? -23.615 -0.555 19.525 1.00 94.88 208 GLU A CA 1
ATOM 1765 C C . GLU A 1 208 ? -23.152 0.892 19.687 1.00 94.88 208 GLU A C 1
ATOM 1767 O O . GLU A 1 208 ? -22.073 1.154 20.217 1.00 94.88 208 GLU A O 1
ATOM 1772 N N . PHE A 1 209 ? -23.978 1.833 19.233 1.00 93.25 209 PHE A N 1
ATOM 1773 C CA . PHE A 1 209 ? -23.734 3.260 19.418 1.00 93.25 209 PHE A CA 1
ATOM 1774 C C . PHE A 1 209 ? -24.409 3.749 20.702 1.00 93.25 209 PHE A C 1
ATOM 1776 O O . PHE A 1 209 ? -25.566 3.411 20.962 1.00 93.25 209 PHE A O 1
ATOM 1783 N N . GLN A 1 210 ? -23.697 4.553 21.489 1.00 86.06 210 GLN A N 1
ATOM 1784 C CA . GLN A 1 210 ? -24.162 5.110 22.754 1.00 86.06 210 GLN A CA 1
ATOM 1785 C C . GLN A 1 210 ? -23.844 6.612 22.825 1.00 86.06 210 GLN A C 1
ATOM 1787 O O . GLN A 1 210 ? -22.728 7.045 22.540 1.00 86.06 210 GLN A O 1
ATOM 1792 N N . ASN A 1 211 ? -24.834 7.407 23.243 1.00 75.88 211 ASN A N 1
ATOM 1793 C CA . ASN A 1 211 ? -24.707 8.865 23.393 1.00 75.88 211 ASN A CA 1
ATOM 1794 C C . ASN A 1 211 ? -24.064 9.296 24.722 1.00 75.88 211 ASN A C 1
ATOM 1796 O O . ASN A 1 211 ? -23.743 10.468 24.895 1.00 75.88 211 ASN A O 1
ATOM 1800 N N . SER A 1 212 ? -23.910 8.384 25.681 1.00 71.88 212 SER A N 1
ATOM 1801 C CA . SER A 1 212 ? -23.373 8.676 27.010 1.00 71.88 212 SER A CA 1
ATOM 1802 C C . SER A 1 212 ? -22.527 7.517 27.525 1.00 71.88 212 SER A C 1
ATOM 1804 O O . SER A 1 212 ? -22.775 6.356 27.193 1.00 71.88 212 SER A O 1
ATOM 1806 N N . ALA A 1 213 ? -21.507 7.841 28.323 1.00 64.62 213 ALA A N 1
ATOM 1807 C CA . ALA A 1 213 ? -20.596 6.855 28.890 1.00 64.62 213 ALA A CA 1
ATOM 1808 C C . ALA A 1 213 ? -21.315 5.979 29.916 1.00 64.62 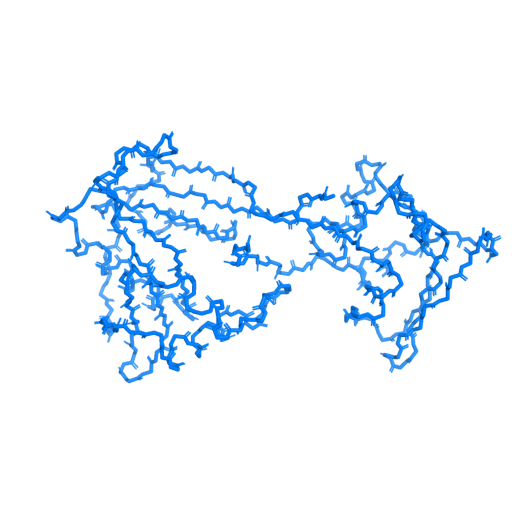213 ALA A C 1
ATOM 1810 O O . ALA A 1 213 ? -21.630 6.420 31.019 1.00 64.62 213 ALA A O 1
ATOM 1811 N N . ILE A 1 214 ? -21.555 4.721 29.550 1.00 62.62 214 ILE A N 1
ATOM 1812 C CA . ILE A 1 214 ? -21.942 3.662 30.479 1.0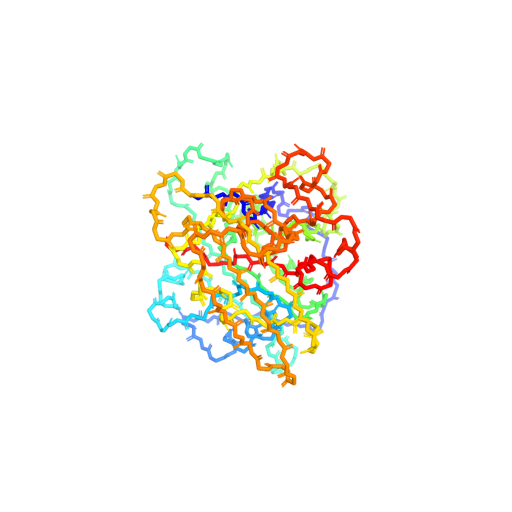0 62.62 214 ILE A CA 1
ATOM 1813 C C . ILE A 1 214 ? -20.720 2.745 30.623 1.00 62.62 214 ILE A C 1
ATOM 1815 O O . ILE A 1 214 ? -20.625 1.711 29.968 1.00 62.62 214 ILE A O 1
ATOM 1819 N N . GLY A 1 215 ? -19.747 3.163 31.440 1.00 69.44 215 GLY A N 1
ATOM 1820 C CA . GLY A 1 215 ? -18.523 2.400 31.720 1.00 69.44 215 GLY A CA 1
ATOM 1821 C C . GLY A 1 215 ? -17.222 3.141 31.404 1.00 69.44 215 GLY A C 1
ATOM 1822 O O . GLY A 1 215 ? -17.218 4.347 31.162 1.00 69.44 215 GLY A O 1
ATOM 1823 N N . PHE A 1 216 ? -16.111 2.401 31.442 1.00 84.25 216 PHE A N 1
ATOM 1824 C CA . PHE A 1 216 ? -14.776 2.914 31.134 1.00 84.25 216 PHE A CA 1
ATOM 1825 C C . PHE A 1 216 ? -14.546 2.960 29.621 1.00 84.25 216 PHE A C 1
ATOM 1827 O O . PHE A 1 216 ? -14.875 2.014 28.908 1.00 84.25 216 PHE A O 1
ATOM 1834 N N . ILE A 1 217 ? -13.979 4.065 29.141 1.00 95.12 217 ILE A N 1
ATOM 1835 C CA . ILE A 1 217 ? -13.566 4.225 27.745 1.00 95.12 217 ILE A CA 1
ATOM 1836 C C . ILE A 1 217 ? -12.227 3.512 27.568 1.00 95.12 217 ILE A C 1
ATOM 1838 O O . ILE A 1 217 ? -11.269 3.801 28.284 1.00 95.12 217 ILE A O 1
ATOM 1842 N N . ASP A 1 218 ? -12.159 2.579 26.621 1.00 97.31 218 ASP A N 1
ATOM 1843 C CA . ASP A 1 218 ? -10.945 1.803 26.377 1.00 97.31 218 ASP A CA 1
ATOM 1844 C C . ASP A 1 218 ? -10.007 2.501 25.385 1.00 97.31 218 ASP A C 1
ATOM 1846 O O . ASP A 1 218 ? -8.790 2.381 25.514 1.00 97.31 218 ASP A O 1
ATOM 1850 N N . LEU A 1 219 ? -10.564 3.247 24.426 1.00 98.06 219 LEU A N 1
ATOM 1851 C CA . LEU A 1 219 ? -9.839 4.061 23.449 1.00 98.06 219 LEU A CA 1
ATOM 1852 C C . LEU A 1 219 ? -10.621 5.347 23.160 1.00 98.06 219 LEU A C 1
ATOM 1854 O O . LEU A 1 219 ? -11.775 5.279 22.758 1.00 98.06 219 LEU A O 1
ATOM 1858 N N . GLU A 1 220 ? -9.989 6.506 23.289 1.00 98.00 220 GLU A N 1
ATOM 1859 C CA . GLU A 1 220 ? -10.541 7.807 22.899 1.00 98.00 220 GLU A CA 1
ATOM 1860 C C . GLU A 1 220 ? -9.638 8.470 21.859 1.00 98.00 220 GLU A C 1
ATOM 1862 O O . GLU A 1 220 ? -8.418 8.531 22.039 1.00 98.00 220 GLU A O 1
ATOM 1867 N N . THR A 1 221 ? -10.220 8.968 20.762 1.00 98.25 221 THR A N 1
ATOM 1868 C CA . THR A 1 221 ? -9.448 9.625 19.700 1.00 98.25 221 THR A CA 1
ATOM 1869 C C . THR A 1 221 ? -10.287 10.503 18.764 1.00 98.25 221 THR A C 1
ATOM 1871 O O . THR A 1 221 ? -11.508 10.379 18.682 1.00 98.25 221 THR A O 1
ATOM 1874 N N . ASP A 1 222 ? -9.617 11.375 18.008 1.00 98.00 222 ASP A N 1
ATOM 1875 C CA . ASP A 1 222 ? -10.200 12.032 16.836 1.00 98.00 222 ASP A CA 1
ATOM 1876 C C . ASP A 1 222 ? -10.259 11.060 15.645 1.00 98.00 222 ASP A C 1
ATOM 1878 O O . ASP A 1 222 ? -9.347 10.260 15.406 1.00 98.00 222 ASP A O 1
ATOM 1882 N N . ILE A 1 223 ? -11.322 11.166 14.848 1.00 97.88 223 ILE A N 1
ATOM 1883 C CA . ILE A 1 223 ? -11.582 10.295 13.697 1.00 97.88 223 ILE A CA 1
ATOM 1884 C C . ILE A 1 223 ? -10.416 10.232 12.698 1.00 97.88 223 ILE A C 1
ATOM 1886 O O . ILE A 1 223 ? -10.241 9.235 11.996 1.00 97.88 223 ILE A O 1
ATOM 1890 N N . THR A 1 224 ? -9.592 11.281 12.613 1.00 97.56 224 THR A N 1
ATOM 1891 C CA . THR A 1 224 ? -8.429 11.306 11.724 1.00 97.56 224 THR A CA 1
ATOM 1892 C C . THR A 1 224 ? -7.317 10.367 12.181 1.00 97.56 224 THR A C 1
ATOM 1894 O O . THR A 1 224 ? -6.707 9.714 11.336 1.00 97.56 224 THR A O 1
ATOM 1897 N N . TYR A 1 225 ? -7.069 10.251 13.485 1.00 98.00 225 TYR A N 1
ATOM 1898 C CA . TYR A 1 225 ? -6.099 9.298 14.029 1.00 98.00 225 TYR A CA 1
ATOM 1899 C C . TYR A 1 225 ? -6.692 7.897 14.106 1.00 98.00 225 TYR A C 1
ATOM 1901 O O . TYR A 1 225 ? -5.981 6.926 13.856 1.00 98.00 225 TYR A O 1
ATOM 1909 N N . PHE A 1 226 ? -8.007 7.791 14.318 1.00 98.00 226 PHE A N 1
ATOM 1910 C CA . PHE A 1 226 ? -8.703 6.519 14.169 1.00 98.00 226 PHE A CA 1
ATOM 1911 C C . PHE A 1 226 ? -8.533 5.943 12.756 1.00 98.00 226 PHE A C 1
ATOM 1913 O O . PHE A 1 226 ? -8.226 4.765 12.612 1.00 98.00 226 PHE A O 1
ATOM 1920 N N . ALA A 1 227 ? -8.622 6.780 11.715 1.00 96.94 227 ALA A N 1
ATOM 1921 C CA . ALA A 1 227 ? -8.346 6.378 10.334 1.00 96.94 227 ALA A CA 1
ATOM 1922 C C . ALA A 1 227 ? -6.920 5.833 10.133 1.00 96.94 227 ALA A C 1
ATOM 1924 O O . ALA A 1 227 ? -6.748 4.832 9.442 1.00 96.94 227 ALA A O 1
ATOM 1925 N N . GLN A 1 228 ? -5.905 6.457 10.745 1.00 96.62 228 GLN A N 1
ATOM 1926 C CA . GLN A 1 228 ? -4.524 5.956 10.693 1.00 96.62 228 GLN A CA 1
ATOM 1927 C C . GLN A 1 228 ? -4.360 4.624 11.423 1.00 96.62 228 GLN A C 1
ATOM 1929 O O . GLN A 1 228 ? -3.605 3.771 10.962 1.00 96.62 228 GLN A O 1
ATOM 1934 N N . LEU A 1 229 ? -5.062 4.461 12.545 1.00 96.94 229 LEU A N 1
ATOM 1935 C CA . LEU A 1 229 ? -5.012 3.262 13.367 1.00 96.94 229 LEU A CA 1
ATOM 1936 C C . LEU A 1 229 ? -5.635 2.057 12.658 1.00 96.94 229 LEU A C 1
ATOM 1938 O O . LEU A 1 229 ? -4.998 1.016 12.561 1.00 96.94 229 LEU A O 1
ATOM 1942 N N . ILE A 1 230 ? -6.860 2.187 12.135 1.00 95.31 230 ILE A N 1
ATOM 1943 C CA . ILE A 1 230 ? -7.556 1.049 11.511 1.00 95.31 230 ILE A CA 1
ATOM 1944 C C . ILE A 1 230 ? -6.870 0.583 10.221 1.00 95.31 230 ILE A C 1
ATOM 1946 O O . ILE A 1 230 ? -6.892 -0.603 9.907 1.00 95.31 230 ILE A O 1
ATOM 1950 N N . VAL A 1 231 ? -6.231 1.509 9.497 1.00 94.06 231 VAL A N 1
ATOM 1951 C CA . VAL A 1 231 ? -5.444 1.224 8.287 1.00 94.06 231 VAL A CA 1
ATOM 1952 C C . VAL A 1 231 ? -4.034 0.743 8.637 1.00 94.06 231 VAL A C 1
ATOM 1954 O O . VAL A 1 231 ? -3.228 0.536 7.742 1.00 94.06 231 VAL A O 1
ATOM 1957 N N . GLY A 1 232 ? -3.702 0.616 9.926 1.00 94.81 232 GLY A N 1
ATOM 1958 C CA . GLY A 1 232 ? -2.402 0.149 10.395 1.00 94.81 232 GLY A CA 1
ATOM 1959 C C . GLY A 1 232 ? -1.225 1.050 10.013 1.00 94.81 232 GLY A C 1
ATOM 1960 O O . GLY A 1 232 ? -0.079 0.624 10.135 1.00 94.81 232 GLY A O 1
ATOM 1961 N N . TYR A 1 233 ? -1.472 2.297 9.589 1.00 95.00 233 TYR A N 1
ATOM 1962 C CA . TYR A 1 233 ? -0.418 3.274 9.292 1.00 95.00 233 TYR A CA 1
ATOM 1963 C C . TYR A 1 233 ? 0.316 3.703 10.569 1.00 95.00 233 TYR A C 1
ATOM 1965 O O . TYR A 1 233 ? 1.531 3.906 10.557 1.00 95.00 233 TYR A O 1
ATOM 1973 N N . ARG A 1 234 ? -0.418 3.821 11.684 1.00 95.94 234 ARG A N 1
ATOM 1974 C CA . ARG A 1 234 ? 0.141 4.065 13.021 1.00 95.94 234 ARG A CA 1
ATOM 1975 C C . ARG A 1 234 ? -0.375 3.046 14.018 1.00 95.94 234 ARG A C 1
ATOM 1977 O O . ARG A 1 234 ? -1.538 2.664 13.992 1.00 95.94 234 ARG A O 1
ATOM 1984 N N . THR A 1 235 ? 0.503 2.645 14.922 1.00 97.25 235 THR A N 1
ATOM 1985 C CA . THR A 1 235 ? 0.191 1.750 16.035 1.00 97.25 235 THR A CA 1
ATOM 1986 C C . THR A 1 235 ? -0.403 2.514 17.218 1.00 97.25 235 THR A C 1
ATOM 1988 O O . THR A 1 235 ? -0.189 3.718 17.373 1.00 97.25 235 THR A O 1
ATOM 1991 N N . ILE A 1 236 ? -1.088 1.793 18.114 1.00 97.94 236 ILE A N 1
ATOM 1992 C CA . ILE A 1 236 ? -1.550 2.330 19.408 1.00 97.94 236 ILE A CA 1
ATOM 1993 C C . ILE A 1 236 ? -0.400 3.004 20.170 1.00 97.94 236 ILE A C 1
ATOM 1995 O O . ILE A 1 236 ? -0.572 4.097 20.695 1.00 97.94 236 ILE A O 1
ATOM 1999 N N . LYS A 1 237 ? 0.786 2.381 20.202 1.00 97.69 237 LYS A N 1
ATOM 2000 C CA . LYS A 1 237 ? 1.951 2.910 20.926 1.00 97.69 237 LYS A CA 1
ATOM 2001 C C . LYS A 1 237 ? 2.425 4.248 20.362 1.00 97.69 237 LYS A C 1
ATOM 2003 O O . LYS A 1 237 ? 2.587 5.185 21.134 1.00 97.69 237 LYS A O 1
ATOM 2008 N N . GLU A 1 238 ? 2.577 4.355 19.042 1.00 97.88 238 GLU A N 1
ATOM 2009 C CA . GLU A 1 238 ? 2.973 5.614 18.392 1.00 97.88 238 GLU A CA 1
ATOM 2010 C C . GLU A 1 238 ? 1.949 6.725 18.651 1.00 97.88 238 GLU A C 1
ATOM 2012 O O . GLU A 1 238 ? 2.309 7.837 19.023 1.00 97.88 238 GLU A O 1
ATOM 2017 N N . LEU A 1 239 ? 0.656 6.432 18.484 1.00 98.06 239 LEU A N 1
ATOM 2018 C CA . LEU A 1 239 ? -0.387 7.436 18.690 1.00 98.06 239 LEU A CA 1
ATOM 2019 C C . LEU A 1 239 ? -0.507 7.870 20.157 1.00 98.06 239 LEU A C 1
ATOM 2021 O O . LEU A 1 239 ? -0.839 9.028 20.417 1.00 98.06 239 LEU A O 1
ATOM 2025 N N . LEU A 1 240 ? -0.241 6.963 21.103 1.00 97.56 240 LEU A N 1
ATOM 2026 C CA . LEU A 1 240 ? -0.208 7.272 22.530 1.00 97.56 240 LEU A CA 1
ATOM 2027 C C . LEU A 1 240 ? 0.995 8.160 22.867 1.00 97.56 240 LEU A C 1
ATOM 2029 O O . LEU A 1 240 ? 0.834 9.159 23.561 1.00 97.56 240 LEU A O 1
ATOM 2033 N N . GLU A 1 241 ? 2.177 7.833 22.338 1.00 97.62 241 GLU A N 1
ATOM 2034 C CA . GLU A 1 241 ? 3.402 8.627 22.503 1.00 97.62 241 GLU A CA 1
ATOM 2035 C C . GLU A 1 241 ? 3.231 10.057 21.971 1.00 97.62 241 GLU A C 1
ATOM 2037 O O . GLU A 1 241 ? 3.664 11.017 22.605 1.00 97.62 241 GLU A O 1
ATOM 2042 N N . PHE A 1 242 ? 2.533 10.219 20.844 1.00 97.38 242 PHE A N 1
ATOM 2043 C CA . PHE A 1 242 ? 2.230 11.535 20.276 1.00 97.38 242 PHE A CA 1
ATOM 2044 C C . PHE A 1 242 ? 1.109 12.294 21.005 1.00 97.38 242 PHE A C 1
ATOM 2046 O O . PHE A 1 242 ? 0.859 13.456 20.686 1.00 97.38 242 PHE A O 1
ATOM 2053 N N . GLY A 1 243 ? 0.413 11.660 21.954 1.00 97.56 243 GLY A N 1
ATOM 2054 C CA . GLY A 1 243 ? -0.727 12.256 22.656 1.00 97.56 243 GLY A CA 1
ATOM 2055 C C . GLY A 1 243 ? -1.983 12.411 21.789 1.00 97.56 243 GLY A C 1
ATOM 2056 O O . GLY A 1 243 ? -2.814 13.276 22.056 1.00 97.56 243 GLY A O 1
ATOM 2057 N N . PHE A 1 244 ? -2.126 11.604 20.732 1.00 97.56 244 PHE A N 1
ATOM 2058 C CA . PHE A 1 244 ? -3.277 11.638 19.817 1.00 97.56 244 PHE A CA 1
ATOM 2059 C C . PHE A 1 244 ? -4.406 10.675 20.199 1.00 97.56 244 PHE A C 1
ATOM 2061 O O . PHE A 1 244 ? -5.505 10.751 19.637 1.00 97.56 244 PHE A O 1
ATOM 2068 N N . ILE A 1 245 ? -4.140 9.768 21.138 1.00 98.19 245 ILE A N 1
ATOM 2069 C CA . ILE A 1 245 ? -5.135 8.871 21.723 1.00 98.19 245 ILE A CA 1
ATOM 2070 C C . ILE A 1 245 ? -4.999 8.854 23.242 1.00 98.19 245 ILE A C 1
ATOM 2072 O O . ILE A 1 245 ? -3.904 9.025 23.779 1.00 98.19 245 ILE A O 1
ATOM 2076 N N . SER A 1 246 ? -6.105 8.572 23.919 1.00 97.81 246 SER A N 1
ATOM 2077 C CA . SER A 1 246 ? -6.124 8.133 25.314 1.00 97.81 246 SER A CA 1
ATOM 2078 C C . SER A 1 246 ? -6.605 6.686 25.356 1.00 97.81 246 SER A C 1
ATOM 2080 O O . SER A 1 246 ? -7.471 6.304 24.568 1.00 97.81 246 SER A O 1
ATOM 2082 N N . ILE A 1 247 ? -6.031 5.862 26.232 1.00 97.19 247 ILE A N 1
ATOM 2083 C CA . ILE A 1 247 ? -6.405 4.449 26.354 1.00 97.19 247 ILE A CA 1
ATOM 2084 C C . ILE A 1 247 ? -6.565 4.034 27.811 1.00 97.19 247 ILE A C 1
ATOM 2086 O O . ILE A 1 247 ? -5.855 4.518 28.697 1.00 97.19 247 ILE A O 1
ATOM 2090 N N . ASN A 1 248 ? -7.420 3.041 28.037 1.00 96.31 248 ASN A N 1
ATOM 2091 C CA . ASN A 1 248 ? -7.364 2.231 29.244 1.00 96.31 248 ASN A CA 1
ATOM 2092 C C . ASN A 1 248 ? -6.115 1.336 29.183 1.00 96.31 248 ASN A C 1
ATOM 2094 O O . ASN A 1 248 ? -6.013 0.456 28.324 1.00 96.31 248 ASN A O 1
ATOM 2098 N N . GLN A 1 249 ? -5.163 1.540 30.096 1.00 94.94 249 GLN A N 1
ATOM 2099 C CA . GLN A 1 249 ? -3.888 0.811 30.089 1.00 94.94 249 GLN A CA 1
ATOM 2100 C C . GLN A 1 249 ? -4.060 -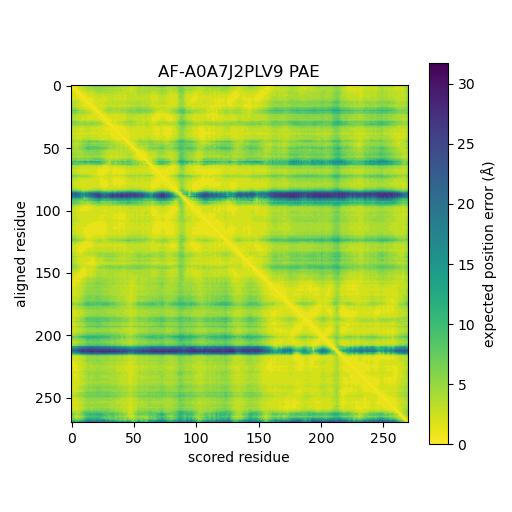0.704 30.250 1.00 94.94 249 GLN A C 1
ATOM 2102 O O . GLN A 1 249 ? -3.295 -1.470 29.668 1.00 94.94 249 GLN A O 1
ATOM 2107 N N . GLU A 1 250 ? -5.112 -1.157 30.937 1.00 96.00 250 GLU A N 1
ATOM 2108 C CA . GLU A 1 250 ? -5.429 -2.587 31.056 1.00 96.00 250 GLU A CA 1
ATOM 2109 C C . GLU A 1 250 ? -5.786 -3.227 29.703 1.00 96.00 250 GLU A C 1
ATOM 2111 O O . GLU A 1 250 ? -5.673 -4.441 29.524 1.00 96.00 250 GLU A O 1
ATOM 2116 N N . LYS A 1 251 ? -6.197 -2.416 28.720 1.00 96.38 251 LYS A N 1
ATOM 2117 C CA . LYS A 1 251 ? -6.594 -2.851 27.375 1.00 96.38 251 LYS A CA 1
ATOM 2118 C C . LYS A 1 251 ? -5.505 -2.668 26.327 1.00 96.38 251 LYS A C 1
ATOM 2120 O O . LYS A 1 251 ? -5.719 -3.088 25.192 1.00 96.38 251 LYS A O 1
ATOM 2125 N N . LEU A 1 252 ? -4.349 -2.097 26.667 1.00 96.56 252 LEU A N 1
ATOM 2126 C CA . LEU A 1 252 ? -3.285 -1.772 25.708 1.00 96.56 252 LEU A CA 1
ATOM 2127 C C . LEU A 1 252 ? -2.891 -2.968 24.823 1.00 96.56 252 LEU A C 1
ATOM 2129 O O . LEU A 1 252 ? -2.832 -2.857 23.597 1.00 96.56 252 LEU A O 1
ATOM 2133 N N . GLU A 1 253 ? -2.638 -4.127 25.428 1.00 97.50 253 GLU A N 1
ATOM 2134 C CA . GLU A 1 253 ? -2.246 -5.336 24.693 1.00 97.50 253 GLU A CA 1
ATOM 2135 C C . GLU A 1 253 ? -3.384 -5.891 23.827 1.00 97.50 253 GLU A C 1
ATOM 2137 O O . GLU A 1 253 ? -3.142 -6.414 22.740 1.00 97.50 253 GLU A O 1
ATOM 2142 N N . LEU A 1 254 ? -4.638 -5.742 24.262 1.00 97.62 254 LEU A N 1
ATOM 2143 C CA . LEU A 1 254 ? -5.799 -6.134 23.466 1.00 97.62 254 LEU A CA 1
ATOM 2144 C C . LEU A 1 254 ? -5.995 -5.191 22.269 1.00 97.62 254 LEU A C 1
ATOM 2146 O O . LEU A 1 254 ? -6.168 -5.663 21.150 1.00 97.62 254 LEU A O 1
ATOM 2150 N N . LEU A 1 255 ? -5.915 -3.875 22.479 1.00 97.94 255 LEU A N 1
ATOM 2151 C CA . LEU A 1 255 ? -6.073 -2.868 21.425 1.00 97.94 255 LEU A CA 1
ATOM 2152 C C . LEU A 1 255 ? -5.012 -3.016 20.330 1.00 97.94 255 LEU A C 1
ATOM 2154 O O . LEU A 1 255 ? -5.350 -2.929 19.154 1.00 97.94 255 LEU A O 1
ATOM 2158 N N . GLN A 1 256 ? -3.759 -3.312 20.693 1.00 97.56 256 GLN A N 1
ATOM 2159 C CA . GLN A 1 256 ? -2.696 -3.600 19.719 1.00 97.56 256 GLN A CA 1
ATOM 2160 C C . GLN A 1 256 ? -2.985 -4.850 18.873 1.00 97.56 256 GLN A C 1
ATOM 2162 O O . GLN A 1 256 ? -2.588 -4.902 17.713 1.00 97.56 256 GLN A O 1
ATOM 2167 N N . LYS A 1 257 ? -3.670 -5.857 19.432 1.00 96.94 257 LYS A N 1
ATOM 2168 C CA . LYS A 1 257 ? -4.062 -7.069 18.693 1.00 96.94 257 LYS A CA 1
ATOM 2169 C C . LYS A 1 257 ? -5.285 -6.846 17.804 1.00 96.94 257 LYS A C 1
ATOM 2171 O O . LYS A 1 257 ? -5.368 -7.447 16.739 1.00 96.94 257 LYS A O 1
ATOM 2176 N N . ILE A 1 258 ? -6.229 -6.010 18.241 1.00 97.00 258 ILE A N 1
ATOM 2177 C CA . ILE A 1 258 ? -7.428 -5.647 17.468 1.00 97.00 258 ILE A CA 1
ATOM 2178 C C . ILE A 1 258 ? -7.048 -4.748 16.283 1.00 97.00 258 ILE A C 1
ATOM 2180 O O . ILE A 1 258 ? -7.551 -4.960 15.183 1.00 97.00 258 ILE A O 1
ATOM 2184 N N . PHE A 1 259 ? -6.147 -3.782 16.498 1.00 96.81 259 PHE A N 1
ATOM 2185 C CA . PHE A 1 259 ? -5.680 -2.821 15.494 1.00 96.81 259 PHE A CA 1
ATOM 2186 C C . PHE A 1 259 ? -4.157 -2.929 15.298 1.00 96.81 259 PHE A C 1
ATOM 2188 O O . PHE A 1 259 ? -3.403 -2.066 15.767 1.00 96.81 259 PHE A O 1
ATOM 2195 N N . PRO A 1 260 ? -3.674 -4.011 14.663 1.00 95.44 260 PRO A N 1
ATOM 2196 C CA . PRO A 1 260 ? -2.252 -4.189 14.420 1.00 95.44 260 PRO A CA 1
ATOM 2197 C C . PRO A 1 260 ? -1.749 -3.237 13.330 1.00 95.44 260 PRO A C 1
ATOM 2199 O O . PRO A 1 260 ? -2.515 -2.674 12.548 1.00 95.44 260 PRO A O 1
ATOM 2202 N N . LYS A 1 261 ? -0.423 -3.128 13.223 1.00 93.62 261 LYS A N 1
ATOM 2203 C CA . LYS A 1 261 ? 0.202 -2.606 12.007 1.00 93.62 261 LYS A CA 1
ATOM 2204 C C . LYS A 1 261 ? -0.115 -3.552 10.847 1.00 93.62 261 LYS A C 1
ATOM 2206 O O . LYS A 1 261 ? 0.076 -4.759 10.981 1.00 93.62 261 LYS A O 1
ATOM 2211 N N . THR A 1 262 ? -0.574 -3.007 9.732 1.00 89.19 262 THR A N 1
ATOM 2212 C CA . THR A 1 262 ? -0.918 -3.767 8.524 1.00 89.19 262 THR A CA 1
ATOM 2213 C C . THR A 1 262 ? 0.143 -3.577 7.453 1.00 89.19 262 THR A C 1
ATOM 2215 O O . THR A 1 262 ? 0.916 -2.617 7.489 1.00 89.19 262 THR A O 1
ATOM 2218 N N . ASN A 1 263 ? 0.161 -4.472 6.471 1.00 85.19 263 ASN A N 1
ATOM 2219 C CA . ASN A 1 263 ? 0.964 -4.295 5.268 1.00 85.19 263 ASN A CA 1
ATOM 2220 C C . ASN A 1 263 ? 0.118 -3.541 4.235 1.00 85.19 263 ASN A C 1
ATOM 2222 O O . ASN A 1 263 ? -0.415 -4.135 3.302 1.00 85.19 263 ASN A O 1
ATOM 2226 N N . ASN A 1 264 ? -0.104 -2.247 4.460 1.00 82.62 264 ASN A N 1
ATOM 2227 C CA . ASN A 1 264 ? -0.924 -1.424 3.578 1.00 82.62 264 ASN A CA 1
ATOM 2228 C C . ASN A 1 264 ? -0.119 -0.950 2.356 1.00 82.62 264 ASN A C 1
ATOM 2230 O O . ASN A 1 264 ? 1.064 -0.636 2.456 1.00 82.62 264 ASN A O 1
ATOM 2234 N N . ASN A 1 265 ? -0.762 -0.907 1.189 1.00 81.44 265 ASN A N 1
ATOM 2235 C CA . ASN A 1 265 ? -0.166 -0.349 -0.025 1.00 81.44 265 ASN A CA 1
ATOM 2236 C C . ASN A 1 265 ? -1.267 0.193 -0.938 1.00 81.44 265 ASN A C 1
ATOM 2238 O O . ASN A 1 265 ? -2.066 -0.573 -1.474 1.00 81.44 265 ASN A O 1
ATOM 2242 N N . PHE A 1 266 ? -1.323 1.511 -1.117 1.00 83.88 266 PHE A N 1
ATOM 2243 C CA . PHE A 1 266 ? -2.340 2.146 -1.950 1.00 83.88 266 PHE A CA 1
ATOM 2244 C C . PHE A 1 266 ? -1.787 2.355 -3.363 1.00 83.88 266 PHE A C 1
ATOM 2246 O O . PHE A 1 266 ? -1.184 3.376 -3.676 1.00 83.88 266 PHE A O 1
ATOM 2253 N N . ILE A 1 267 ? -1.977 1.352 -4.222 1.00 81.00 267 ILE A N 1
ATOM 2254 C CA . ILE A 1 267 ? -1.429 1.330 -5.593 1.00 81.00 267 ILE A CA 1
ATOM 2255 C C . ILE A 1 267 ? -2.297 2.145 -6.575 1.00 81.00 267 ILE A C 1
ATOM 2257 O O . ILE A 1 267 ? -1.858 2.505 -7.667 1.00 81.00 267 ILE A O 1
ATOM 2261 N N . ASP A 1 268 ? -3.549 2.419 -6.208 1.00 78.75 268 ASP A N 1
ATOM 2262 C CA . ASP A 1 268 ? -4.540 3.049 -7.076 1.00 78.75 268 ASP A CA 1
ATOM 2263 C C . ASP A 1 268 ? -4.713 4.545 -6.804 1.00 78.75 268 ASP A C 1
ATOM 2265 O O . ASP A 1 268 ? -5.172 4.944 -5.736 1.00 78.75 268 ASP A O 1
ATOM 2269 N N . ASP A 1 269 ? -4.449 5.357 -7.828 1.00 66.50 269 ASP A N 1
ATOM 2270 C CA . ASP A 1 269 ? -4.853 6.763 -7.884 1.00 66.50 269 ASP A CA 1
ATOM 2271 C C . ASP A 1 269 ? -6.290 6.881 -8.433 1.00 66.50 269 ASP A C 1
ATOM 2273 O O . ASP A 1 269 ? -6.560 6.446 -9.561 1.00 66.50 269 ASP A O 1
ATOM 2277 N N . PHE A 1 270 ? -7.209 7.487 -7.668 1.00 54.75 270 PHE A N 1
ATOM 2278 C CA . PHE A 1 270 ? -8.617 7.702 -8.059 1.00 54.75 270 PHE A CA 1
ATOM 2279 C C . PHE A 1 270 ? -8.922 9.130 -8.524 1.00 54.75 270 PHE A C 1
ATOM 2281 O O . PHE A 1 270 ? -8.448 10.091 -7.877 1.00 54.75 270 PHE A O 1
#

Solvent-accessible surface area (backbone atoms only — not comparable to full-atom values): 15331 Å² total; per-residue (Å²): 110,28,76,50,41,59,26,30,39,40,28,35,53,25,80,36,48,61,73,69,95,66,90,52,49,78,44,80,47,96,63,93,51,68,58,60,52,51,35,50,51,64,59,43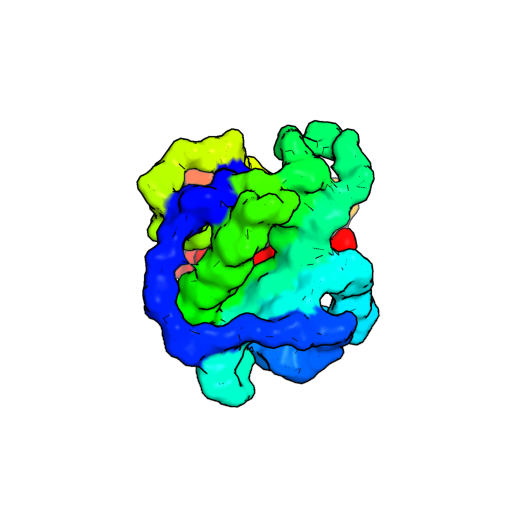,66,81,37,43,82,60,79,85,75,48,75,66,51,63,46,64,81,50,63,92,46,50,38,33,38,25,22,56,80,90,45,61,34,18,38,41,27,36,40,73,55,90,62,86,59,97,86,53,85,65,36,76,38,24,42,34,44,79,46,72,52,45,73,45,68,68,32,44,48,44,54,48,38,56,56,36,73,41,39,90,80,29,54,29,38,31,36,72,38,53,68,90,57,67,69,50,84,48,33,77,52,80,84,50,82,39,79,41,83,40,88,64,40,67,45,64,75,86,48,60,64,64,48,65,60,70,56,86,58,83,53,50,65,49,76,47,29,36,36,33,43,39,100,84,45,68,92,45,45,37,34,37,41,41,36,28,55,89,66,46,66,47,76,47,81,38,93,65,85,87,71,79,64,39,33,36,33,41,46,53,55,48,41,20,27,75,56,12,58,37,39,62,65,58,38,42,76,71,66,57,38,50,65,32,73,94,41,48,73,56,52,41,51,57,36,40,70,52,56,58,51,80,86,75,90,130

Sequence (270 aa):
YKLVDEAVLYQFEISDIICKKTNYHMKEVERINDDIRNVYQQATENYDYIGLRTEMQWKRHYKNNYKFICYNGDQPEGYVIIYFPKDNGNWLEDLRQTIIIRETLWLNHMAKQTIFNFLWSHRDQRKYIAGVFPLSENIIDHLKTPRVKARKIIVNSLLRIIDVKSVLIGLKYPVDDFNIIIQIHDKFCNWNNGLFKLTSKNKIINVEFQNSAIGFIDLETDITYFAQLIVGYRTIKELLEFGFISINQEKLELLQKIFPKTNNNFIDDF

Radius of gyration: 22.39 Å; Cα contacts (8 Å, |Δi|>4): 517; chains: 1; bounding box: 50×41×58 Å

pLDDT: mean 92.87, std 7.68, range [54.75, 98.75]

Foldseek 3Di:
DAFQFKWKKFKFWLQFFDADDAQKAKDWDPADDVLAVVQCCLQCVQAPPEDDDDPVLRCVLQPQWIKMFIDDPNHTFKIWIWDQDDDPDPPDPPSNLEIETSDITGNDPRSVSNVSVVSSVCNVPHTMYIYIGGPVDDCCVRGNDNPTPDIDIDRDDADADPAPQVVLQPDQAQDQWDWAKEAEDEPPHVNNGFIWTWTHHRRHIDIDGDRDDPDDHAKYAYRRVVGNQQSLSDAPVRCVVVVRMDGDPVCRVVSCRRRPRGNHDYSDDD

Secondary structure (DSSP, 8-state):
-EEEEEEEEEEEEGGGB-----S-EEEE-SS--HHHHHHHHHHHTT-BT-----HHHHHHTTTT-EEEEEEETTEEEEEEEEE---S--TTSTTGGGEEEEEEEEESSHHHHHHHHHHHHTTTTT-SEEEEEEETT--GGGGBS-S--SEEEEEEEEEE--S-HHHHHHHPPPS-SSEEEEEEEE-SS-GGG-EEEEEEEETTEEEEEEESS--S--SEEEEHHHHHHHHTTSS-HHHHHHTTSEEE-GGGHHHHHHHS----B------

Nearest PDB structures (foldseek):
  3n7z-assembly1_D  TM=8.364E-01  e=6.922E-19  Bacillus anthracis str. Sterne
  3n7z-assembly1_F  TM=8.410E-01  e=3.109E-18  Bacillus anthracis str. Sterne
  2ozg-assembly1_A  TM=7.932E-01  e=5.562E-17  Trichormus variabilis
  4my0-assembly1_C  TM=7.589E-01  e=2.221E-13  Kribbella flavida DSM 17836
  4my3-assembly3_D  TM=7.244E-01  e=5.469E-13  Kribbella flavida DSM 17836